Protein AF-A0A7V9ZHM8-F1 (afdb_monomer_lite)

Radius of gyration: 23.41 Å; chains: 1; bounding box: 61×58×71 Å

Secondary structure (DSSP, 8-state):
-HHHHHHHHHHHHHHHHHHHTTTHHHHHHHHHHHHHHH-HHHHHHHHHHHHHHHHHHHHHHHHHHHHTS-SSHHHHHHHHHHHHHHHHHHHHHHHTTTS-HHHHHHHHHHHHHHHHHHHHHHHHHHHHHTTSSS-TT-BS---TTTS-TTSHHHHHHHHHH---SS-BHHHHHHHHHHHHHHHHHHHS----------PPP-PPPP-

Foldseek 3Di:
DVLVVVLVVLLVVLVVCLVCLVCVVVVVVVCVVVVVVVDPVVVVVVVVVVCVVVVVVVVVVLVVVVVVDDDCVSVVVVVVVVVVVVVVVVVCVVCVVPDDSNVVSLVVSLLSLQLSLLSQLVVVLVCCVVVVDDFNPAWPDAPCVVQPCPDPVVVVCCVRRVDDRGGTPVSVCSSVVSSVVSVCVSPPDDPDPPPPPPDDDDDPDDD

Sequence (207 aa):
IMSILAVGLVTWMIFWMKRTARFMKKELEGKVASALTLGRTALIMIAFVSVAREGIETSLFVWSTTQATSGTRPFLGVTLGLACAVALGYLLFKSAVHINLAKFFKYTGIGLVVVAAGVLAYGFHDLQEAGWLPGLNNTVFDISAQIPLSSWYGTLLKGAFNFNPAPTLIELAAWAGYLVAVMTAFLWPSRSTPAQQTASPKEPVSV

pLDDT: mean 83.86, std 11.91, range [42.19, 96.56]

Structure (mmCIF, N/CA/C/O backbone):
data_AF-A0A7V9ZHM8-F1
#
_entry.id   AF-A0A7V9ZHM8-F1
#
loop_
_atom_site.group_PDB
_atom_site.id
_atom_site.type_symbol
_atom_site.label_atom_id
_atom_site.label_alt_id
_atom_site.label_comp_id
_atom_site.label_asym_id
_atom_site.label_entity_id
_atom_site.label_seq_id
_atom_site.pdbx_PDB_ins_code
_atom_site.Cartn_x
_atom_site.Cartn_y
_atom_site.Cartn_z
_atom_site.occupancy
_atom_site.B_iso_or_equiv
_atom_site.auth_seq_id
_atom_site.auth_comp_id
_atom_site.auth_asym_id
_atom_site.auth_atom_id
_atom_site.pdbx_PDB_model_num
ATOM 1 N N . ILE A 1 1 ? 14.727 -10.083 -2.821 1.00 75.56 1 ILE A N 1
ATOM 2 C CA . ILE A 1 1 ? 14.660 -10.808 -1.512 1.00 75.56 1 ILE A CA 1
ATOM 3 C C . ILE A 1 1 ? 13.782 -10.075 -0.493 1.00 75.56 1 ILE A C 1
ATOM 5 O O . ILE A 1 1 ? 12.819 -10.671 -0.025 1.00 75.56 1 ILE A O 1
ATOM 9 N N . MET A 1 2 ? 14.050 -8.798 -0.178 1.00 84.44 2 MET A N 1
ATOM 10 C CA . MET A 1 2 ? 13.228 -8.027 0.777 1.00 84.44 2 MET A CA 1
ATOM 11 C C . MET A 1 2 ? 11.748 -7.945 0.374 1.00 84.44 2 MET A C 1
ATOM 13 O O . MET A 1 2 ? 10.884 -8.147 1.220 1.00 84.44 2 MET A O 1
ATOM 17 N N . SER A 1 3 ? 11.448 -7.771 -0.917 1.00 81.25 3 SER A N 1
ATOM 18 C CA . SER A 1 3 ? 10.075 -7.753 -1.448 1.00 81.25 3 SER A CA 1
ATOM 19 C C . SER A 1 3 ? 9.313 -9.061 -1.173 1.00 81.25 3 SER A C 1
ATOM 21 O O . SER A 1 3 ? 8.132 -9.038 -0.846 1.00 81.25 3 SER A O 1
ATOM 23 N N . ILE A 1 4 ? 9.994 -10.213 -1.205 1.00 86.62 4 ILE A N 1
ATOM 24 C CA . ILE A 1 4 ? 9.385 -11.525 -0.922 1.00 86.62 4 ILE A CA 1
ATOM 25 C C . ILE A 1 4 ? 9.083 -11.670 0.575 1.00 86.62 4 ILE A C 1
ATOM 27 O O . ILE A 1 4 ? 7.996 -12.115 0.948 1.00 86.62 4 ILE A O 1
ATOM 31 N N . LEU A 1 5 ? 10.012 -11.247 1.440 1.00 89.31 5 LEU A N 1
ATOM 32 C CA . LEU A 1 5 ? 9.785 -11.215 2.889 1.00 89.31 5 LEU A CA 1
ATOM 33 C C . LEU A 1 5 ? 8.627 -10.275 3.251 1.00 89.31 5 LEU A C 1
ATOM 35 O O . LEU A 1 5 ? 7.768 -10.640 4.057 1.00 89.31 5 LEU A O 1
ATOM 39 N N . ALA A 1 6 ? 8.566 -9.103 2.611 1.00 88.38 6 ALA A N 1
ATOM 40 C CA . ALA A 1 6 ? 7.481 -8.145 2.782 1.00 88.38 6 ALA A CA 1
ATOM 41 C C . ALA A 1 6 ? 6.125 -8.764 2.416 1.00 88.38 6 ALA A C 1
ATOM 43 O O . ALA A 1 6 ? 5.177 -8.653 3.190 1.00 88.38 6 ALA A O 1
ATOM 44 N N . VAL A 1 7 ? 6.033 -9.492 1.298 1.00 90.00 7 VAL A N 1
ATOM 45 C CA . VAL A 1 7 ? 4.796 -10.193 0.913 1.00 90.00 7 VAL A CA 1
ATOM 46 C C . VAL A 1 7 ? 4.399 -11.230 1.956 1.00 90.00 7 VAL A C 1
ATOM 48 O O . VAL A 1 7 ? 3.224 -11.303 2.307 1.00 90.00 7 VAL A O 1
ATOM 51 N N . GLY A 1 8 ? 5.343 -12.000 2.503 1.00 90.62 8 GLY A N 1
ATOM 52 C CA . GLY A 1 8 ? 5.061 -12.952 3.582 1.00 90.62 8 GLY A CA 1
ATOM 53 C C . GLY A 1 8 ? 4.440 -12.277 4.812 1.00 90.62 8 GLY A C 1
ATOM 54 O O . GLY A 1 8 ? 3.385 -12.703 5.291 1.00 90.62 8 GLY A O 1
ATOM 55 N N . LEU A 1 9 ? 5.043 -11.174 5.268 1.00 91.19 9 LEU A N 1
ATOM 56 C CA . LEU A 1 9 ? 4.552 -10.370 6.391 1.00 91.19 9 LEU A CA 1
ATOM 57 C C . LEU A 1 9 ? 3.161 -9.774 6.108 1.00 91.19 9 LEU A C 1
ATOM 59 O O . LEU A 1 9 ? 2.256 -9.868 6.938 1.00 91.19 9 LEU A O 1
ATOM 63 N N . VAL A 1 10 ? 2.968 -9.190 4.924 1.00 90.25 10 VAL A N 1
ATOM 64 C CA . VAL A 1 10 ? 1.690 -8.590 4.514 1.00 90.25 10 VAL A CA 1
ATOM 65 C C . VAL A 1 10 ? 0.604 -9.660 4.422 1.00 90.25 10 VAL A C 1
ATOM 67 O O . VAL A 1 10 ? -0.493 -9.467 4.941 1.00 90.25 10 VAL A O 1
ATOM 70 N N . THR A 1 11 ? 0.915 -10.822 3.844 1.00 92.56 11 THR A N 1
ATOM 71 C CA . THR A 1 11 ? -0.012 -11.961 3.755 1.00 92.56 11 THR A CA 1
ATOM 72 C C . THR A 1 11 ? -0.444 -12.410 5.144 1.00 92.56 11 THR A C 1
ATOM 74 O O . THR A 1 11 ? -1.642 -12.546 5.399 1.00 92.56 11 THR A O 1
ATOM 77 N N . TRP A 1 12 ? 0.510 -12.579 6.068 1.00 92.31 12 TRP A N 1
ATOM 78 C CA . TRP A 1 12 ? 0.202 -12.872 7.467 1.00 92.31 12 TRP A CA 1
ATOM 79 C C . TRP A 1 12 ? -0.774 -11.837 8.018 1.00 92.31 12 TRP A C 1
ATOM 81 O O . TRP A 1 12 ? -1.815 -12.207 8.562 1.00 92.31 12 TRP A O 1
ATOM 91 N N . MET A 1 13 ? -0.459 -10.547 7.884 1.00 89.12 13 MET A N 1
ATOM 92 C CA . MET A 1 13 ? -1.271 -9.464 8.437 1.00 89.12 13 MET A CA 1
ATOM 93 C C . MET A 1 13 ? -2.696 -9.460 7.866 1.00 89.12 13 MET A C 1
ATOM 95 O O . MET A 1 13 ? -3.654 -9.273 8.616 1.00 89.12 13 MET A O 1
ATOM 99 N N . ILE A 1 14 ? -2.858 -9.761 6.574 1.00 88.44 14 ILE A N 1
ATOM 100 C CA . ILE A 1 14 ? -4.167 -9.907 5.923 1.00 88.44 14 ILE A CA 1
ATOM 101 C C . ILE A 1 14 ? -4.981 -11.033 6.581 1.00 88.44 14 ILE A C 1
ATOM 103 O O . ILE A 1 14 ? -6.141 -10.826 6.954 1.00 88.44 14 ILE A O 1
ATOM 107 N N . PHE A 1 15 ? -4.395 -12.220 6.774 1.00 88.00 15 PHE A N 1
ATOM 108 C CA . PHE A 1 15 ? -5.093 -13.344 7.414 1.00 88.00 15 PHE A CA 1
ATOM 109 C C . PHE A 1 15 ? -5.347 -13.116 8.907 1.00 88.00 15 PHE A C 1
ATOM 111 O O . PHE A 1 15 ? -6.404 -13.496 9.422 1.00 88.00 15 PHE A O 1
ATOM 118 N N . TRP A 1 16 ? -4.417 -12.458 9.598 1.00 84.31 16 TRP A N 1
ATOM 119 C CA . TRP A 1 16 ? -4.587 -12.053 10.988 1.00 84.31 16 TRP A CA 1
ATOM 120 C C . TRP A 1 16 ? -5.771 -11.088 11.130 1.00 84.31 16 TRP A C 1
ATOM 122 O O . TRP A 1 16 ? -6.674 -11.329 11.934 1.00 84.31 16 TRP A O 1
ATOM 132 N N . MET A 1 17 ? -5.852 -10.074 10.265 1.00 79.69 17 MET A N 1
ATOM 133 C CA . MET A 1 17 ? -6.958 -9.119 10.253 1.00 79.69 17 MET A CA 1
ATOM 134 C C . MET A 1 17 ? -8.287 -9.783 9.870 1.00 79.69 17 MET A C 1
ATOM 136 O O . MET A 1 17 ? -9.296 -9.516 10.519 1.00 79.69 17 MET A O 1
ATOM 140 N N . LYS A 1 18 ? -8.306 -10.726 8.912 1.00 80.56 18 LYS A N 1
ATOM 141 C CA . LYS A 1 18 ? -9.502 -11.541 8.595 1.00 80.56 18 LYS A CA 1
ATOM 142 C C . LYS A 1 18 ? -10.054 -12.247 9.838 1.00 80.56 18 LYS A C 1
ATOM 144 O O . LYS A 1 18 ? -11.271 -12.321 10.026 1.00 80.56 18 LYS A O 1
ATOM 149 N N . ARG A 1 19 ? -9.176 -12.785 10.691 1.00 75.69 19 ARG A N 1
ATOM 150 C CA . ARG A 1 19 ? -9.568 -13.481 11.925 1.00 75.69 19 ARG A CA 1
ATOM 151 C C . ARG A 1 19 ? -10.068 -12.506 12.993 1.00 75.69 19 ARG A C 1
ATOM 153 O O . ARG A 1 19 ? -11.110 -12.781 13.592 1.00 75.69 19 ARG A O 1
ATOM 160 N N . THR A 1 20 ? -9.359 -11.396 13.190 1.00 72.38 20 THR A N 1
ATOM 161 C CA . THR A 1 20 ? -9.636 -10.372 14.212 1.00 72.38 20 THR A CA 1
ATOM 162 C C . THR A 1 20 ? -10.877 -9.530 13.899 1.00 72.38 20 THR A C 1
ATOM 164 O O . THR A 1 20 ? -11.658 -9.239 14.804 1.00 72.38 20 THR A O 1
ATOM 167 N N . ALA A 1 21 ? -11.151 -9.219 12.627 1.00 67.88 21 ALA A N 1
ATOM 168 C CA . ALA A 1 21 ? -12.267 -8.365 12.196 1.00 67.88 21 ALA A CA 1
ATOM 169 C C . ALA A 1 21 ? -13.650 -8.825 12.704 1.00 67.88 21 ALA A C 1
ATOM 171 O O . ALA A 1 21 ? -14.545 -8.003 12.892 1.00 67.88 21 ALA A O 1
ATOM 172 N N . ARG A 1 22 ? -13.826 -10.127 12.979 1.00 66.88 22 ARG A N 1
ATOM 173 C CA . ARG A 1 22 ? -15.073 -10.696 13.529 1.00 66.88 22 ARG A CA 1
ATOM 174 C C . ARG A 1 22 ? -15.339 -10.305 14.986 1.00 66.88 22 ARG A C 1
ATOM 176 O O . ARG A 1 22 ? -16.490 -10.309 15.407 1.00 66.88 22 ARG A O 1
ATOM 183 N N . PHE A 1 23 ? -14.296 -9.964 15.740 1.00 66.94 23 PHE A N 1
ATOM 184 C CA . PHE A 1 23 ? -14.378 -9.605 17.159 1.00 66.94 23 PHE A CA 1
ATOM 185 C C . PHE A 1 23 ? -14.177 -8.107 17.405 1.00 66.94 23 PHE A C 1
ATOM 187 O O . PHE A 1 23 ? -14.532 -7.619 18.476 1.00 66.94 23 PHE A O 1
ATOM 194 N N . MET A 1 24 ? -13.700 -7.364 16.400 1.00 65.56 24 MET A N 1
ATOM 195 C CA . MET A 1 24 ? -13.335 -5.953 16.525 1.00 65.56 24 MET A CA 1
ATOM 196 C C . MET A 1 24 ? -14.437 -5.051 17.070 1.00 65.56 24 MET A C 1
ATOM 198 O O . MET A 1 24 ? -14.119 -4.167 17.849 1.00 65.56 24 MET A O 1
ATOM 202 N N . LYS A 1 25 ? -15.715 -5.253 16.713 1.00 64.69 25 LYS A N 1
ATOM 203 C CA . LYS A 1 25 ? -16.800 -4.411 17.253 1.00 64.69 25 LYS A CA 1
ATOM 204 C C . LYS A 1 25 ? -16.909 -4.554 18.778 1.00 64.69 25 LYS A C 1
ATOM 206 O O . LYS A 1 25 ? -16.870 -3.560 19.491 1.00 64.69 25 LYS A O 1
ATOM 211 N N . LYS A 1 26 ? -16.957 -5.798 19.266 1.00 67.25 26 LYS A N 1
ATOM 212 C CA . LYS A 1 26 ? -17.044 -6.116 20.700 1.00 67.25 26 LYS A CA 1
ATOM 213 C C . LYS A 1 26 ? -15.759 -5.737 21.445 1.00 67.25 26 LYS A C 1
ATOM 215 O O . LYS A 1 26 ? -15.812 -5.305 22.589 1.00 67.25 26 LYS A O 1
ATOM 220 N N . GLU A 1 27 ? -14.608 -5.887 20.793 1.00 71.06 27 GLU A N 1
ATOM 221 C CA . GLU A 1 27 ? -13.308 -5.526 21.356 1.00 71.06 27 GLU A CA 1
ATOM 222 C C . GLU A 1 27 ? -13.115 -4.006 21.437 1.00 71.06 27 GLU A C 1
ATOM 224 O O . GLU A 1 27 ? -12.609 -3.531 22.445 1.00 71.06 27 GLU A O 1
ATOM 229 N N . LEU A 1 28 ? -13.553 -3.228 20.438 1.00 67.81 28 LEU A N 1
ATOM 230 C CA . LEU A 1 28 ? -13.541 -1.762 20.504 1.00 67.81 28 LEU A CA 1
ATOM 231 C C . LEU A 1 28 ? -14.482 -1.257 21.596 1.00 67.81 28 LEU A C 1
ATOM 233 O O . LEU A 1 28 ? -14.060 -0.452 22.418 1.00 67.81 28 LEU A O 1
ATOM 237 N N . GLU A 1 29 ? -15.725 -1.746 21.634 1.00 69.69 29 GLU A N 1
ATOM 238 C CA . GLU A 1 29 ? -16.696 -1.381 22.675 1.00 69.69 29 GLU A CA 1
ATOM 239 C C . GLU A 1 29 ? -16.151 -1.718 24.074 1.00 69.69 29 GLU A C 1
ATOM 241 O O . GLU A 1 29 ? -16.184 -0.879 24.974 1.00 69.69 29 GLU A O 1
ATOM 246 N N . GLY A 1 30 ? -15.547 -2.902 24.238 1.00 72.12 30 GLY A N 1
ATOM 247 C CA . GLY A 1 30 ? -14.911 -3.326 25.486 1.00 72.12 30 GLY A CA 1
ATOM 248 C C . GLY A 1 30 ? -13.653 -2.529 25.850 1.00 72.12 30 GLY A C 1
ATOM 249 O O . GLY A 1 30 ? -13.473 -2.180 27.014 1.00 72.12 30 GLY A O 1
ATOM 250 N N . LYS A 1 31 ? -12.795 -2.193 24.879 1.00 68.62 31 LYS A N 1
ATOM 251 C CA . LYS A 1 31 ? -11.592 -1.371 25.097 1.00 68.62 31 LYS A CA 1
ATOM 252 C C . LYS A 1 31 ? -11.944 0.070 25.428 1.00 68.62 31 LYS A C 1
ATOM 254 O O . LYS A 1 31 ? -11.287 0.645 26.282 1.00 68.62 31 LYS A O 1
ATOM 259 N N . VAL A 1 32 ? -12.978 0.640 24.814 1.00 66.00 32 VAL A N 1
ATOM 260 C CA . VAL A 1 32 ? -13.484 1.970 25.178 1.00 66.00 32 VAL A CA 1
ATOM 261 C C . VAL A 1 32 ? -14.065 1.931 26.591 1.00 66.00 32 VAL A C 1
ATOM 263 O O . VAL A 1 32 ? -13.686 2.759 27.412 1.00 66.00 32 VAL A O 1
ATOM 266 N N . ALA A 1 33 ? -14.887 0.931 26.920 1.00 69.25 33 ALA A N 1
ATOM 267 C CA . ALA A 1 33 ? -15.430 0.764 28.269 1.00 69.25 33 ALA A CA 1
ATOM 268 C C . ALA A 1 33 ? -14.330 0.570 29.331 1.00 69.25 33 ALA A C 1
ATOM 270 O O . ALA A 1 33 ? -14.373 1.192 30.387 1.00 69.25 33 ALA A O 1
ATOM 271 N N . SER A 1 34 ? -13.305 -0.234 29.041 1.00 67.12 34 SER A N 1
ATOM 272 C CA . SER A 1 34 ? -12.166 -0.455 29.938 1.00 67.12 34 SER A CA 1
ATOM 273 C C . SER A 1 34 ? -11.243 0.764 30.021 1.00 67.12 34 SER A C 1
ATOM 275 O O . SER A 1 34 ? -10.781 1.123 31.100 1.00 67.12 34 SER A O 1
ATOM 277 N N . ALA A 1 35 ? -11.009 1.481 28.929 1.00 64.12 35 ALA A N 1
ATOM 278 C CA . ALA A 1 35 ? -10.176 2.676 28.954 1.00 64.12 35 ALA A CA 1
ATOM 279 C C . ALA A 1 35 ? -10.858 3.856 29.670 1.00 64.12 35 ALA A C 1
ATOM 281 O O . ALA A 1 35 ? -10.173 4.679 30.275 1.00 64.12 35 ALA A O 1
ATOM 282 N N . LEU A 1 36 ? -12.196 3.893 29.699 1.00 63.66 36 LEU A N 1
ATOM 283 C CA . LEU A 1 36 ? -12.942 4.778 30.598 1.00 63.66 36 LEU A CA 1
ATOM 284 C C . LEU A 1 36 ? -12.652 4.470 32.080 1.00 63.66 36 LEU A C 1
ATOM 286 O O . LEU A 1 36 ? -12.641 5.397 32.885 1.00 63.66 36 LEU A O 1
ATOM 290 N N . THR A 1 37 ? -12.338 3.215 32.434 1.00 70.94 37 THR A N 1
ATOM 291 C CA . THR A 1 37 ? -11.915 2.837 33.801 1.00 70.94 37 THR A CA 1
ATOM 292 C C . THR A 1 37 ? -10.441 3.142 34.098 1.00 70.94 37 THR A C 1
ATOM 294 O O . THR A 1 37 ? -10.104 3.429 35.241 1.00 70.94 37 THR A O 1
ATOM 297 N N . LEU A 1 38 ? -9.569 3.136 33.080 1.00 66.94 38 LEU A N 1
ATOM 298 C CA . LEU A 1 38 ? -8.131 3.431 33.201 1.00 66.94 38 LEU A CA 1
ATOM 299 C C . LEU A 1 38 ? -7.813 4.941 33.246 1.00 66.94 38 LEU A C 1
ATOM 301 O O . LEU A 1 38 ? -6.706 5.332 33.613 1.00 66.94 38 LEU A O 1
ATOM 305 N N . GLY A 1 39 ? -8.779 5.789 32.880 1.00 76.94 39 GLY A N 1
ATOM 306 C CA . GLY A 1 39 ? -8.679 7.246 32.920 1.00 76.94 39 GLY A CA 1
ATOM 307 C C . GLY A 1 39 ? -8.365 7.894 31.564 1.00 76.94 39 GLY A C 1
ATOM 308 O O . GLY A 1 39 ? -7.711 7.327 30.688 1.00 76.94 39 GLY A O 1
ATOM 309 N N . ARG A 1 40 ? -8.824 9.143 31.396 1.00 81.44 40 ARG A N 1
ATOM 310 C CA . ARG A 1 40 ? -8.728 9.941 30.152 1.00 81.44 40 ARG A CA 1
ATOM 311 C C . ARG A 1 40 ? -7.303 10.047 29.588 1.00 81.44 40 ARG A C 1
ATOM 313 O O . ARG A 1 40 ? -7.129 10.156 28.378 1.00 81.44 40 ARG A O 1
ATOM 320 N N . THR A 1 41 ? -6.287 10.013 30.445 1.00 85.56 41 THR A N 1
ATOM 321 C CA . THR A 1 41 ? -4.871 10.126 30.069 1.00 85.56 41 THR A CA 1
ATOM 322 C C . THR A 1 41 ? -4.367 8.914 29.286 1.00 85.56 41 THR A C 1
ATOM 324 O O . THR A 1 41 ? -3.635 9.096 28.317 1.00 85.56 41 THR A O 1
ATOM 327 N N . ALA A 1 42 ? -4.801 7.696 29.628 1.00 84.06 42 ALA A N 1
ATOM 328 C CA . ALA A 1 42 ? -4.412 6.481 28.910 1.00 84.06 42 ALA A CA 1
ATOM 329 C C . ALA A 1 42 ? -4.918 6.496 27.457 1.00 84.06 42 ALA A C 1
ATOM 331 O O . ALA A 1 42 ? -4.173 6.173 26.533 1.00 84.06 42 ALA A O 1
ATOM 332 N N . LEU A 1 43 ? -6.159 6.953 27.246 1.00 83.06 43 LEU A N 1
ATOM 333 C CA . LEU A 1 43 ? -6.742 7.124 25.911 1.00 83.06 43 LEU A CA 1
ATOM 334 C C . LEU A 1 43 ? -5.979 8.152 25.072 1.00 83.06 43 LEU A C 1
ATOM 336 O O . LEU A 1 43 ? -5.667 7.880 23.913 1.00 83.06 43 LEU A O 1
ATOM 340 N N . ILE A 1 44 ? -5.650 9.307 25.660 1.00 88.94 44 ILE A N 1
ATOM 341 C CA . ILE A 1 44 ? -4.882 10.359 24.979 1.00 88.94 44 ILE A CA 1
ATOM 342 C C . ILE A 1 44 ? -3.501 9.835 24.577 1.00 88.94 44 ILE A C 1
ATOM 344 O O . ILE A 1 44 ? -3.094 10.022 23.434 1.00 88.94 44 ILE A O 1
ATOM 348 N N . MET A 1 45 ? -2.802 9.142 25.479 1.00 90.62 45 MET A N 1
ATOM 349 C CA . MET A 1 45 ? -1.464 8.611 25.205 1.00 90.62 45 MET A CA 1
ATOM 350 C C . MET A 1 45 ? -1.475 7.544 24.110 1.00 90.62 45 MET A C 1
ATOM 352 O O . MET A 1 45 ? -0.649 7.602 23.202 1.00 90.62 45 MET A O 1
ATOM 356 N N . ILE A 1 46 ? -2.420 6.598 24.145 1.00 89.62 46 ILE A N 1
ATOM 357 C CA . ILE A 1 46 ? -2.530 5.555 23.112 1.00 89.62 46 ILE A CA 1
ATOM 358 C C . ILE A 1 46 ? -2.835 6.179 21.749 1.00 89.62 46 ILE A C 1
ATOM 360 O O . ILE A 1 46 ? -2.209 5.806 20.756 1.00 89.62 46 ILE A O 1
ATOM 364 N N . ALA A 1 47 ? -3.758 7.141 21.693 1.00 90.06 47 ALA A N 1
ATOM 365 C CA . ALA A 1 47 ? -4.067 7.852 20.459 1.00 90.06 47 ALA A CA 1
ATOM 366 C C . ALA A 1 47 ? -2.848 8.632 19.942 1.00 90.06 47 ALA A C 1
ATOM 368 O O . ALA A 1 47 ? -2.494 8.499 18.773 1.00 90.06 47 ALA A O 1
ATOM 369 N N . PHE A 1 48 ? -2.167 9.383 20.814 1.00 94.31 48 PHE A N 1
ATOM 370 C CA . PHE A 1 48 ? -0.979 10.159 20.461 1.00 94.31 48 PHE A CA 1
ATOM 371 C C . PHE A 1 48 ? 0.150 9.274 19.922 1.00 94.31 48 PHE A C 1
ATOM 373 O O . PHE A 1 48 ? 0.659 9.546 18.841 1.00 94.31 48 PHE A O 1
ATOM 380 N N . VAL A 1 49 ? 0.505 8.189 20.621 1.00 94.81 49 VAL A N 1
ATOM 381 C CA . VAL A 1 49 ? 1.574 7.268 20.194 1.00 94.81 49 VAL A CA 1
ATOM 382 C C . VAL A 1 49 ? 1.220 6.576 18.878 1.00 94.81 49 VAL A C 1
ATOM 384 O O . VAL A 1 49 ? 2.077 6.454 18.004 1.00 94.81 49 VAL A O 1
ATOM 387 N N . SER A 1 50 ? -0.039 6.161 18.712 1.00 92.00 50 SER A N 1
ATOM 388 C CA . SER A 1 50 ? -0.497 5.527 17.471 1.00 92.00 50 SER A CA 1
ATOM 389 C C . SER A 1 50 ? -0.378 6.484 16.284 1.00 92.00 50 SER A C 1
ATOM 391 O O . SER A 1 50 ? 0.175 6.114 15.255 1.00 92.00 50 SER A O 1
ATOM 393 N N . VAL A 1 51 ? -0.828 7.735 16.436 1.00 93.94 51 VAL A N 1
ATOM 394 C CA . VAL A 1 51 ? -0.730 8.753 15.377 1.00 93.94 51 VAL A CA 1
ATOM 395 C C . VAL A 1 51 ? 0.723 9.149 15.115 1.00 93.94 51 VAL A C 1
ATOM 397 O O . VAL A 1 51 ? 1.115 9.283 13.960 1.00 93.94 51 VAL A O 1
ATOM 400 N N . ALA A 1 52 ? 1.535 9.312 16.162 1.00 94.56 52 ALA A N 1
ATOM 401 C CA . ALA A 1 52 ? 2.939 9.686 16.030 1.00 94.56 52 ALA A CA 1
ATOM 402 C C . ALA A 1 52 ? 3.729 8.645 15.227 1.00 94.56 52 ALA A C 1
ATOM 404 O O . ALA A 1 52 ? 4.484 9.022 14.336 1.00 94.56 52 ALA A O 1
ATOM 405 N N . ARG A 1 53 ? 3.523 7.346 15.487 1.00 94.75 53 ARG A N 1
ATOM 406 C CA . ARG A 1 53 ? 4.189 6.267 14.743 1.00 94.75 53 ARG A CA 1
ATOM 407 C C . ARG A 1 53 ? 3.868 6.327 13.249 1.00 94.75 53 ARG A C 1
ATOM 409 O O . ARG A 1 53 ? 4.779 6.417 12.431 1.00 94.75 53 ARG A O 1
ATOM 416 N N . GLU A 1 54 ? 2.582 6.308 12.908 1.00 93.25 54 GLU A N 1
ATOM 417 C CA . GLU A 1 54 ? 2.125 6.310 11.511 1.00 93.25 54 GLU A CA 1
ATOM 418 C C . GLU A 1 54 ? 2.517 7.617 10.794 1.00 93.25 54 GLU A C 1
ATOM 420 O O . GLU A 1 54 ? 2.876 7.624 9.613 1.00 93.25 54 GLU A O 1
ATOM 425 N N . GLY A 1 55 ? 2.512 8.737 11.526 1.00 92.25 55 GLY A N 1
ATOM 426 C CA . GLY A 1 55 ? 2.963 10.038 11.040 1.00 92.25 55 GLY A CA 1
ATOM 427 C C . GLY A 1 55 ? 4.457 10.069 10.719 1.00 92.25 55 GLY A C 1
ATOM 428 O O . GLY A 1 55 ? 4.837 10.583 9.667 1.00 92.25 55 GLY A O 1
ATOM 429 N N . ILE A 1 56 ? 5.303 9.486 11.578 1.00 96.56 56 ILE A N 1
ATOM 430 C CA . ILE A 1 56 ? 6.750 9.385 11.341 1.00 96.56 56 ILE A CA 1
ATOM 431 C C . ILE A 1 56 ? 7.019 8.550 10.086 1.00 96.56 56 ILE A C 1
ATOM 433 O O . ILE A 1 56 ? 7.724 9.027 9.198 1.00 96.56 56 ILE A O 1
ATOM 437 N N . GLU A 1 57 ? 6.418 7.362 9.965 1.00 93.06 57 GLU A N 1
ATOM 438 C CA . GLU A 1 57 ? 6.573 6.493 8.787 1.00 93.06 57 GLU A CA 1
ATOM 439 C C . GLU A 1 57 ? 6.158 7.228 7.497 1.00 93.06 57 GLU A C 1
ATOM 441 O O . GLU A 1 57 ? 6.931 7.303 6.540 1.00 93.06 57 GLU A O 1
ATOM 446 N N . THR A 1 58 ? 4.991 7.885 7.506 1.00 92.38 58 THR A N 1
ATOM 447 C CA . THR A 1 58 ? 4.500 8.669 6.358 1.00 92.38 58 THR A CA 1
ATOM 448 C C . THR A 1 58 ? 5.443 9.823 6.007 1.00 92.38 58 THR A C 1
ATOM 450 O O . THR A 1 58 ? 5.740 10.047 4.833 1.00 92.38 58 THR A O 1
ATOM 453 N N . SER A 1 59 ? 5.950 10.548 7.009 1.00 92.06 59 SER A N 1
ATOM 454 C CA . SER A 1 59 ? 6.864 11.676 6.795 1.00 92.06 59 SER A CA 1
ATOM 455 C C . SER A 1 59 ? 8.193 11.242 6.176 1.00 92.06 59 SER A C 1
ATOM 457 O O . SER A 1 59 ? 8.700 11.924 5.285 1.00 92.06 59 SER A O 1
ATOM 459 N N . LEU A 1 60 ? 8.719 10.078 6.576 1.00 92.69 60 LEU A N 1
ATOM 460 C CA . LEU A 1 60 ? 9.948 9.513 6.023 1.00 92.69 60 LEU A CA 1
ATOM 461 C C . LEU A 1 60 ? 9.756 9.092 4.561 1.00 92.69 60 LEU A C 1
ATOM 463 O O . LEU A 1 60 ? 10.617 9.374 3.724 1.00 92.69 60 LEU A O 1
ATOM 467 N N . PHE A 1 61 ? 8.608 8.499 4.217 1.00 89.25 61 PHE A N 1
ATOM 468 C CA . PHE A 1 61 ? 8.284 8.183 2.824 1.00 89.25 61 PHE A CA 1
ATOM 469 C C . PHE A 1 61 ? 8.135 9.444 1.965 1.00 89.25 61 PHE A C 1
ATOM 471 O O . PHE A 1 61 ? 8.723 9.523 0.886 1.00 89.25 61 PHE A O 1
ATOM 478 N N . VAL A 1 62 ? 7.430 10.470 2.450 1.00 90.12 62 VAL A N 1
ATOM 479 C CA . VAL A 1 62 ? 7.304 11.759 1.747 1.00 90.12 62 VAL A CA 1
ATOM 480 C C . VAL A 1 62 ? 8.671 12.418 1.554 1.00 90.12 62 VAL A C 1
ATOM 482 O O . VAL A 1 62 ? 9.010 12.848 0.453 1.00 90.12 62 VAL A O 1
ATOM 485 N N . TRP A 1 63 ? 9.497 12.463 2.597 1.00 89.19 63 TRP A N 1
ATOM 486 C CA . TRP A 1 63 ? 10.834 13.040 2.507 1.00 89.19 63 TRP A CA 1
ATOM 487 C C . TRP A 1 63 ? 11.710 12.298 1.487 1.00 89.19 63 TRP A C 1
ATOM 489 O O . TRP A 1 63 ? 12.272 12.923 0.589 1.00 89.19 63 TRP A O 1
ATOM 499 N N . SER A 1 64 ? 11.758 10.964 1.555 1.00 87.75 64 SER A N 1
ATOM 500 C CA . SER A 1 64 ? 12.556 10.156 0.620 1.00 87.75 64 SER A CA 1
ATOM 501 C C . SER A 1 64 ? 12.109 10.309 -0.841 1.00 87.75 64 SER A C 1
ATOM 503 O O . SER A 1 64 ? 12.944 10.414 -1.737 1.00 87.75 64 SER A O 1
ATOM 505 N N . THR A 1 65 ? 10.799 10.394 -1.090 1.00 83.62 65 THR A N 1
ATOM 506 C CA . THR A 1 65 ? 10.244 10.535 -2.446 1.00 83.62 65 THR A CA 1
ATOM 507 C C . THR A 1 65 ? 10.422 11.942 -3.011 1.00 83.62 65 THR A C 1
ATOM 509 O O . THR A 1 65 ? 10.727 12.088 -4.192 1.00 83.62 65 THR A O 1
ATOM 512 N N . THR A 1 66 ? 10.296 12.985 -2.185 1.00 85.69 66 THR A N 1
ATOM 513 C CA . THR A 1 66 ? 10.535 14.375 -2.616 1.00 85.69 66 THR A CA 1
ATOM 514 C C . THR A 1 66 ? 12.007 14.656 -2.915 1.00 85.69 66 THR A C 1
ATOM 516 O O . THR A 1 66 ? 12.295 15.372 -3.867 1.00 85.69 66 THR A O 1
ATOM 519 N N . GLN A 1 67 ? 12.940 14.043 -2.179 1.00 85.62 67 GLN A N 1
ATOM 520 C CA . GLN A 1 67 ? 14.379 14.155 -2.453 1.00 85.62 67 GLN A CA 1
ATOM 521 C C . GLN A 1 67 ? 14.807 13.443 -3.744 1.00 85.62 67 GLN A C 1
ATOM 523 O O . GLN A 1 67 ? 15.795 13.833 -4.363 1.00 85.62 67 GLN A O 1
ATOM 528 N N . ALA A 1 68 ? 14.070 12.415 -4.172 1.00 80.38 68 ALA A N 1
ATOM 529 C CA . ALA A 1 68 ? 14.386 11.647 -5.374 1.00 80.38 68 ALA A CA 1
ATOM 530 C C . ALA A 1 68 ? 14.048 12.379 -6.689 1.00 80.38 68 ALA A C 1
ATOM 532 O O . ALA A 1 68 ? 14.346 11.869 -7.766 1.00 80.38 68 ALA A O 1
ATOM 533 N N . THR A 1 69 ? 13.392 13.544 -6.649 1.00 77.94 69 THR A N 1
ATOM 534 C CA . THR A 1 69 ? 12.951 14.269 -7.852 1.00 77.94 69 THR A CA 1
ATOM 535 C C . THR A 1 69 ? 13.137 15.775 -7.693 1.00 77.94 69 THR A C 1
ATOM 537 O O . THR A 1 69 ? 12.653 16.376 -6.741 1.00 77.94 69 THR A O 1
ATOM 540 N N . SER A 1 70 ? 13.788 16.418 -8.664 1.00 75.38 70 SER A N 1
ATOM 541 C CA . SER A 1 70 ? 13.963 17.872 -8.685 1.00 75.38 70 SER A CA 1
ATOM 542 C C . SER A 1 70 ? 12.705 18.608 -9.181 1.00 75.38 70 SER A C 1
ATOM 544 O O . SER A 1 70 ? 12.006 18.161 -10.092 1.00 75.38 70 SER A O 1
ATOM 546 N N . GLY A 1 71 ? 12.416 19.772 -8.589 1.00 80.25 71 GLY A N 1
ATOM 547 C CA . GLY A 1 71 ? 11.316 20.664 -8.986 1.00 80.25 71 GLY A CA 1
ATOM 548 C C . GLY A 1 71 ? 10.123 20.695 -8.019 1.00 80.25 71 GLY A C 1
ATOM 549 O O . GLY A 1 71 ? 10.144 20.113 -6.941 1.00 80.25 71 GLY A O 1
ATOM 550 N N . THR A 1 72 ? 9.059 21.408 -8.399 1.00 80.38 72 THR A N 1
ATOM 551 C CA . THR A 1 72 ? 7.871 21.663 -7.550 1.00 80.38 72 THR A CA 1
ATOM 552 C C . THR A 1 72 ? 6.769 20.605 -7.667 1.00 80.38 72 THR A C 1
ATOM 554 O O . THR A 1 72 ? 5.845 20.571 -6.855 1.00 80.38 72 THR A O 1
ATOM 557 N N . ARG A 1 73 ? 6.854 19.716 -8.664 1.00 81.69 73 ARG A N 1
ATOM 558 C CA . ARG A 1 73 ? 5.843 18.679 -8.936 1.00 81.69 73 ARG A CA 1
ATOM 559 C C . ARG A 1 73 ? 5.667 17.663 -7.789 1.00 81.69 73 ARG A C 1
ATOM 561 O O . ARG A 1 73 ? 4.513 17.346 -7.500 1.00 81.69 73 ARG A O 1
ATOM 568 N N . PRO A 1 74 ? 6.728 17.193 -7.097 1.00 84.56 74 PRO A N 1
ATOM 569 C CA . PRO A 1 74 ? 6.577 16.282 -5.959 1.00 84.56 74 PRO A CA 1
ATOM 570 C C . PRO A 1 74 ? 5.766 16.894 -4.813 1.00 84.56 74 PRO A C 1
ATOM 572 O O . PRO A 1 74 ? 4.888 16.234 -4.265 1.00 84.56 74 PRO A O 1
ATOM 575 N N . PHE A 1 75 ? 5.989 18.177 -4.505 1.00 85.50 75 PHE A N 1
ATOM 576 C CA . PHE A 1 75 ? 5.240 18.888 -3.465 1.00 85.50 75 PHE A CA 1
ATOM 577 C C . PHE A 1 75 ? 3.745 18.945 -3.777 1.00 85.50 75 PHE A C 1
ATOM 579 O O . PHE A 1 75 ? 2.932 18.618 -2.919 1.00 85.50 75 PHE A O 1
ATOM 586 N N . LEU A 1 76 ? 3.379 19.279 -5.020 1.00 88.75 76 LEU A N 1
ATOM 587 C CA . LEU A 1 76 ? 1.979 19.273 -5.451 1.00 88.75 76 LEU A CA 1
ATOM 588 C C . LEU A 1 76 ? 1.344 17.883 -5.314 1.00 88.75 76 LEU A C 1
ATOM 590 O O . LEU A 1 76 ? 0.224 17.773 -4.817 1.00 88.75 76 LEU A O 1
ATOM 594 N N . GLY A 1 77 ? 2.060 16.825 -5.712 1.00 88.50 77 GLY A N 1
ATOM 595 C CA . GLY A 1 77 ? 1.591 15.444 -5.574 1.00 88.50 77 GLY A CA 1
ATOM 596 C C . GLY A 1 77 ? 1.351 15.045 -4.117 1.00 88.50 77 GLY A C 1
ATOM 597 O O . GLY A 1 77 ? 0.291 14.510 -3.794 1.00 88.50 77 GLY A O 1
ATOM 598 N N . VAL A 1 78 ? 2.290 15.371 -3.224 1.00 89.38 78 VAL A N 1
ATOM 599 C CA . VAL A 1 78 ? 2.174 15.115 -1.780 1.00 89.38 78 VAL A CA 1
ATOM 600 C C . VAL A 1 78 ? 1.001 15.886 -1.177 1.00 89.38 78 VAL A C 1
ATOM 602 O O . VAL A 1 78 ? 0.198 15.300 -0.455 1.00 89.38 78 VAL A O 1
ATOM 605 N N . THR A 1 79 ? 0.855 17.178 -1.485 1.00 91.81 79 THR A N 1
ATOM 606 C CA . THR A 1 79 ? -0.246 17.995 -0.956 1.00 91.81 79 THR A CA 1
ATOM 607 C C . THR A 1 79 ? -1.605 17.487 -1.434 1.00 91.81 79 THR A C 1
ATOM 609 O O . THR A 1 79 ? -2.524 17.366 -0.624 1.00 91.81 79 THR A O 1
ATOM 612 N N . LEU A 1 80 ? -1.742 17.136 -2.717 1.00 92.94 80 LEU A N 1
ATOM 613 C CA . LEU A 1 80 ? -2.979 16.561 -3.255 1.00 92.94 80 LEU A CA 1
ATOM 614 C C . LEU A 1 80 ? -3.283 15.184 -2.654 1.00 92.94 80 LEU A C 1
ATOM 616 O O . LEU A 1 80 ? -4.427 14.920 -2.283 1.00 92.94 80 LEU A O 1
ATOM 620 N N . GLY A 1 81 ? -2.270 14.326 -2.512 1.00 91.62 81 GLY A N 1
ATOM 621 C CA . GLY A 1 81 ? -2.406 13.018 -1.873 1.00 91.62 81 GLY A CA 1
ATOM 622 C C . GLY A 1 81 ? -2.850 13.134 -0.414 1.00 91.62 81 GLY A C 1
ATOM 623 O O . GLY A 1 81 ? -3.787 12.453 -0.001 1.00 91.62 81 GLY A O 1
ATOM 624 N N . LEU A 1 82 ? -2.251 14.056 0.345 1.00 93.12 82 LEU A N 1
ATOM 625 C CA . LEU A 1 82 ? -2.621 14.320 1.734 1.00 93.12 82 LEU A CA 1
ATOM 626 C C . LEU A 1 82 ? -4.040 14.893 1.845 1.00 93.12 82 LEU A C 1
ATOM 628 O O . LEU A 1 82 ? -4.819 14.433 2.677 1.00 93.12 82 LEU A O 1
ATOM 632 N N . ALA A 1 83 ? -4.412 15.842 0.982 1.00 95.94 83 ALA A N 1
ATOM 633 C CA . ALA A 1 83 ? -5.772 16.378 0.936 1.00 95.94 83 ALA A CA 1
ATOM 634 C C . ALA A 1 83 ? -6.805 15.279 0.628 1.00 95.94 83 ALA A C 1
ATOM 636 O O . ALA A 1 83 ? -7.849 15.205 1.279 1.00 95.94 83 ALA A O 1
ATOM 637 N N 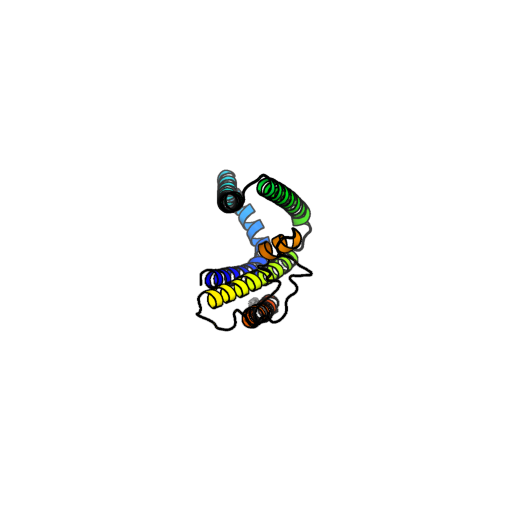. CYS A 1 84 ? -6.492 14.379 -0.310 1.00 95.25 84 CYS A N 1
ATOM 638 C CA . CYS A 1 84 ? -7.322 13.217 -0.620 1.00 95.25 84 CYS A CA 1
ATOM 639 C C . CYS A 1 84 ? -7.435 12.263 0.580 1.00 95.25 84 CYS A C 1
ATOM 641 O O . CYS A 1 84 ? -8.541 11.847 0.927 1.00 95.25 84 CYS A O 1
ATOM 643 N N . ALA A 1 85 ? -6.326 11.971 1.266 1.00 93.06 85 ALA A N 1
ATOM 644 C CA . ALA A 1 85 ? -6.316 11.127 2.459 1.00 93.06 85 ALA A CA 1
ATOM 645 C C . ALA A 1 85 ? -7.166 11.717 3.597 1.00 93.06 85 ALA A C 1
ATOM 647 O O . ALA A 1 85 ? -7.945 10.991 4.214 1.00 93.06 85 ALA A O 1
ATOM 648 N N . VAL A 1 86 ? -7.088 13.033 3.836 1.00 94.75 86 VAL A N 1
ATOM 649 C CA . VAL A 1 86 ? -7.930 13.734 4.822 1.00 94.75 86 VAL A CA 1
ATOM 650 C C . VAL A 1 86 ? -9.409 13.646 4.438 1.00 94.75 86 VAL A C 1
ATOM 652 O O . VAL A 1 86 ? -10.241 13.323 5.286 1.00 94.75 86 VAL A O 1
ATOM 655 N N . ALA A 1 87 ? -9.747 13.871 3.165 1.00 95.75 87 ALA A N 1
ATOM 656 C CA . ALA A 1 87 ? -11.122 13.769 2.680 1.00 95.75 87 ALA A CA 1
ATOM 657 C C . ALA A 1 87 ? -11.684 12.343 2.829 1.00 95.75 87 ALA A C 1
ATOM 659 O O . ALA A 1 87 ? -12.786 12.164 3.350 1.00 95.75 87 ALA A O 1
ATOM 660 N N . LEU A 1 88 ? -10.916 11.321 2.435 1.00 91.69 88 LEU A N 1
ATOM 661 C CA . LEU A 1 88 ? -11.289 9.914 2.603 1.00 91.69 88 LEU A CA 1
ATOM 662 C C . LEU A 1 88 ? -11.416 9.539 4.083 1.00 91.69 88 LEU A C 1
ATOM 664 O O . LEU A 1 88 ? -12.392 8.897 4.463 1.00 91.69 88 LEU A O 1
ATOM 668 N N . GLY A 1 89 ? -10.483 9.980 4.929 1.00 90.81 89 GLY A N 1
ATOM 669 C CA . GLY A 1 89 ? -10.529 9.766 6.375 1.00 90.81 89 GLY A CA 1
ATOM 670 C C . GLY A 1 89 ? -11.777 10.377 7.011 1.00 90.81 89 GLY A C 1
ATOM 671 O O . GLY A 1 89 ? -12.466 9.713 7.784 1.00 90.81 89 GLY A O 1
ATOM 672 N N . TYR A 1 90 ? -12.134 11.603 6.623 1.00 92.00 90 TYR A N 1
ATOM 673 C CA . TYR A 1 90 ? -13.363 12.260 7.069 1.00 92.00 90 TYR A CA 1
ATOM 674 C C . TYR A 1 90 ? -14.625 11.514 6.607 1.00 92.00 90 TYR A C 1
ATOM 676 O O . TYR A 1 90 ? -15.538 11.279 7.404 1.00 92.00 90 TYR A O 1
ATOM 684 N N . LEU A 1 91 ? -14.677 11.088 5.339 1.00 89.62 91 LEU A N 1
ATOM 685 C CA . LEU A 1 91 ? -15.796 10.305 4.802 1.00 89.62 91 LEU A CA 1
ATOM 686 C C . LEU A 1 91 ? -15.943 8.954 5.511 1.00 89.62 91 LEU A C 1
ATOM 688 O O . LEU A 1 91 ? -17.066 8.544 5.819 1.00 89.62 91 LEU A O 1
ATOM 692 N N . LEU A 1 92 ? -14.827 8.284 5.809 1.00 86.50 92 LEU A N 1
ATOM 693 C CA . LEU A 1 92 ? -14.813 7.048 6.586 1.00 86.50 92 LEU A CA 1
ATOM 694 C C . LEU A 1 92 ? -15.292 7.287 8.015 1.00 86.50 92 LEU A C 1
ATOM 696 O O . LEU A 1 92 ? -16.144 6.537 8.477 1.00 86.50 92 LEU A O 1
ATOM 700 N N . PHE A 1 93 ? -14.829 8.344 8.688 1.00 85.38 93 PHE A N 1
ATOM 701 C CA . PHE A 1 93 ? -15.283 8.697 10.036 1.00 85.38 93 PHE A CA 1
ATOM 702 C C . PHE A 1 93 ? -16.797 8.933 10.079 1.00 85.38 93 PHE A C 1
ATOM 704 O O . PHE A 1 93 ? -17.496 8.351 10.908 1.00 85.38 93 PHE A O 1
ATOM 711 N N . LYS A 1 94 ? -17.328 9.707 9.124 1.00 85.56 94 LYS A N 1
ATOM 712 C CA . LYS A 1 94 ? -18.770 9.959 9.000 1.00 85.56 94 LYS A CA 1
ATOM 713 C C . LYS A 1 94 ? -19.566 8.677 8.720 1.00 85.56 94 LYS A C 1
ATOM 715 O O . LYS A 1 94 ? -20.684 8.518 9.208 1.00 85.56 94 LYS A O 1
ATOM 720 N N . SER A 1 95 ? -18.998 7.755 7.943 1.00 80.50 95 SER A N 1
ATOM 721 C CA . SER A 1 95 ? -19.680 6.530 7.506 1.00 80.50 95 SER A CA 1
ATOM 722 C C . SER A 1 95 ? -19.477 5.339 8.452 1.00 80.50 95 SER A C 1
ATOM 724 O O . SER A 1 95 ? -20.225 4.366 8.367 1.00 80.50 95 SER A O 1
ATOM 726 N N . ALA A 1 96 ? -18.521 5.403 9.383 1.00 73.56 96 ALA A N 1
ATOM 727 C CA . ALA A 1 96 ? -18.136 4.292 10.256 1.00 73.56 96 ALA A CA 1
ATOM 728 C C . ALA A 1 96 ? -19.293 3.758 11.117 1.00 73.56 96 ALA A C 1
ATOM 730 O O . ALA A 1 96 ? -19.351 2.562 11.388 1.00 73.56 96 ALA A O 1
ATOM 731 N N . VAL A 1 97 ? -20.245 4.617 11.494 1.00 67.06 97 VAL A N 1
ATOM 732 C CA . VAL A 1 97 ? -21.421 4.232 12.297 1.00 67.06 97 VAL A CA 1
ATOM 733 C C . VAL A 1 97 ? -22.469 3.469 11.468 1.00 67.06 97 VAL A C 1
ATOM 735 O O . VAL A 1 97 ? -23.224 2.670 12.015 1.00 67.06 97 VAL A O 1
ATOM 738 N N . HIS A 1 98 ? -22.490 3.656 10.143 1.00 74.06 98 HIS A N 1
ATOM 739 C CA . HIS A 1 98 ? -23.480 3.053 9.237 1.00 74.06 98 HIS A CA 1
ATOM 740 C C . HIS A 1 98 ? -22.923 1.883 8.408 1.00 74.06 98 HIS A C 1
ATOM 742 O O . HIS A 1 98 ? -23.682 1.133 7.791 1.00 74.06 98 HIS A O 1
ATOM 748 N N . ILE A 1 99 ? -21.600 1.709 8.365 1.00 76.62 99 ILE A N 1
ATOM 749 C CA . ILE A 1 99 ? -20.948 0.681 7.554 1.00 76.62 99 ILE A CA 1
ATOM 750 C C . ILE A 1 99 ? -20.919 -0.659 8.295 1.00 76.62 99 ILE A C 1
ATOM 752 O O . ILE A 1 99 ? -20.518 -0.772 9.451 1.00 76.62 99 ILE A O 1
ATOM 756 N N . ASN A 1 100 ? -21.271 -1.730 7.579 1.00 81.19 100 ASN A N 1
ATOM 757 C CA . ASN A 1 100 ? -21.011 -3.083 8.051 1.00 81.19 100 ASN A CA 1
ATOM 758 C C . ASN A 1 100 ? -19.494 -3.330 8.057 1.00 81.19 100 ASN A C 1
ATOM 760 O O . ASN A 1 100 ? -18.882 -3.517 7.003 1.00 81.19 100 ASN A O 1
ATOM 764 N N . LEU A 1 101 ? -18.910 -3.350 9.253 1.00 76.69 101 LEU A N 1
ATOM 765 C CA . LEU A 1 101 ? -17.470 -3.474 9.459 1.00 76.69 101 LEU A CA 1
ATOM 766 C C . LEU A 1 101 ? -16.883 -4.737 8.801 1.00 76.69 101 LEU A C 1
ATOM 768 O O . LEU A 1 101 ? -15.794 -4.695 8.235 1.00 76.69 101 LEU A O 1
ATOM 772 N N . ALA A 1 102 ? -17.639 -5.840 8.770 1.00 78.00 102 ALA A N 1
ATOM 773 C CA . ALA A 1 102 ? -17.216 -7.063 8.092 1.00 78.00 102 ALA A CA 1
ATOM 774 C C . ALA A 1 102 ? -17.145 -6.891 6.564 1.00 78.00 102 ALA A C 1
ATOM 776 O O . ALA A 1 102 ? -16.222 -7.408 5.937 1.00 78.00 102 ALA A O 1
ATOM 777 N N . LYS A 1 103 ? -18.073 -6.138 5.951 1.00 83.00 103 LYS A N 1
ATOM 778 C CA . LYS A 1 103 ? -17.987 -5.805 4.516 1.00 83.00 103 LYS A CA 1
ATOM 779 C C . LYS A 1 103 ? -16.796 -4.893 4.236 1.00 83.00 103 LYS A C 1
ATOM 781 O O . LYS A 1 103 ? -16.075 -5.146 3.278 1.00 83.00 103 LYS A O 1
ATOM 786 N N . PHE A 1 104 ? -16.577 -3.876 5.069 1.00 83.44 104 PHE A N 1
ATOM 787 C CA . PHE A 1 104 ? -15.444 -2.960 4.920 1.00 83.44 104 PHE A CA 1
ATOM 788 C C . PHE A 1 104 ? -14.111 -3.712 4.921 1.00 83.44 104 PHE A C 1
ATOM 790 O O . PHE A 1 104 ? -13.381 -3.639 3.938 1.00 83.44 104 PHE A O 1
ATOM 797 N N . PHE A 1 105 ? -13.853 -4.525 5.952 1.00 81.62 105 PHE A N 1
ATOM 798 C CA . PHE A 1 105 ? -12.628 -5.326 6.040 1.00 81.62 105 PHE A CA 1
ATOM 799 C C . PHE A 1 105 ? -12.495 -6.366 4.930 1.00 81.62 105 PHE A C 1
ATOM 801 O O . PHE A 1 105 ? -11.382 -6.682 4.514 1.00 81.62 105 PHE A O 1
ATOM 808 N N . LYS A 1 106 ? -13.613 -6.895 4.419 1.00 87.25 106 LYS A N 1
ATOM 809 C CA . LYS A 1 106 ? -13.587 -7.782 3.255 1.00 87.25 106 LYS A CA 1
ATOM 810 C C . LYS A 1 106 ? -13.077 -7.038 2.020 1.00 87.25 106 LYS A C 1
ATOM 812 O O . LYS A 1 106 ? -12.174 -7.540 1.363 1.00 87.25 106 LYS A O 1
ATOM 817 N N . TYR A 1 107 ? -13.624 -5.862 1.708 1.00 90.50 107 TYR A N 1
ATOM 818 C CA . TYR A 1 107 ? -13.222 -5.103 0.518 1.00 90.50 107 TYR A CA 1
ATOM 819 C C . TYR A 1 107 ? -11.809 -4.526 0.633 1.00 90.50 107 TYR A C 1
ATOM 821 O O . TYR A 1 107 ? -11.037 -4.640 -0.31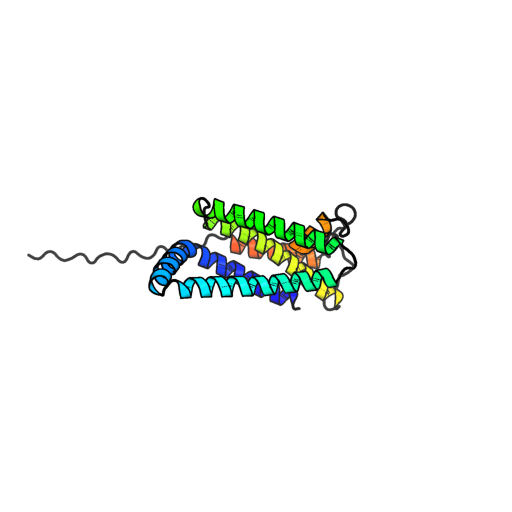7 1.00 90.50 107 TYR A O 1
ATOM 829 N N . THR A 1 108 ? -11.432 -3.976 1.790 1.00 89.50 108 THR A N 1
ATOM 830 C CA . THR A 1 108 ? -10.060 -3.488 2.001 1.00 89.50 108 THR A CA 1
ATOM 831 C C . THR A 1 108 ? -9.053 -4.635 1.998 1.00 89.50 108 THR A C 1
ATOM 833 O O . THR A 1 108 ? -7.996 -4.511 1.389 1.00 89.50 108 THR A O 1
ATOM 836 N N . GLY A 1 109 ? -9.401 -5.789 2.577 1.00 90.81 109 GLY A N 1
ATOM 837 C CA . GLY A 1 109 ? -8.586 -7.002 2.518 1.00 90.81 109 GLY A CA 1
ATOM 838 C C . GLY A 1 109 ? -8.384 -7.526 1.094 1.00 90.81 109 GLY A C 1
ATOM 839 O O . GLY A 1 109 ? -7.259 -7.848 0.733 1.00 90.81 109 GLY A O 1
ATOM 840 N N . ILE A 1 110 ? -9.432 -7.541 0.257 1.00 93.31 110 ILE A N 1
ATOM 841 C CA . ILE A 1 110 ? -9.315 -7.875 -1.176 1.00 93.31 110 ILE A CA 1
ATOM 842 C C . ILE A 1 110 ? -8.319 -6.931 -1.860 1.00 93.31 110 ILE A C 1
ATOM 844 O O . ILE A 1 110 ? -7.418 -7.399 -2.551 1.00 93.31 110 ILE A O 1
ATOM 848 N N . GLY A 1 111 ? -8.441 -5.618 -1.633 1.00 92.94 111 GLY A N 1
ATOM 849 C CA . GLY A 1 111 ? -7.504 -4.631 -2.176 1.00 92.94 111 GLY A CA 1
ATOM 850 C C . GLY A 1 111 ? -6.058 -4.895 -1.746 1.00 92.94 111 GLY A C 1
ATOM 851 O O . GLY A 1 111 ? -5.160 -4.902 -2.584 1.00 92.94 111 GLY A O 1
ATOM 852 N N . LEU A 1 112 ? -5.838 -5.206 -0.465 1.00 92.62 112 LEU A N 1
ATOM 853 C CA . LEU A 1 112 ? -4.514 -5.543 0.065 1.00 92.62 112 LEU A CA 1
ATOM 854 C C . LEU A 1 112 ? -3.917 -6.805 -0.573 1.00 92.62 112 LEU A C 1
ATOM 856 O O . LEU A 1 112 ? -2.718 -6.830 -0.836 1.00 92.62 112 LEU A O 1
ATOM 860 N N . VAL A 1 113 ? -4.725 -7.830 -0.868 1.00 94.62 113 VAL A N 1
ATOM 861 C CA . VAL A 1 113 ? -4.252 -9.034 -1.578 1.00 94.62 113 VAL A CA 1
ATOM 862 C C . VAL A 1 113 ? -3.765 -8.684 -2.986 1.00 94.62 113 VAL A C 1
ATOM 864 O O . VAL A 1 113 ? -2.726 -9.187 -3.408 1.00 94.62 113 VAL A O 1
ATOM 867 N N . VAL A 1 114 ? -4.468 -7.800 -3.701 1.00 95.31 114 VAL A N 1
ATOM 868 C CA . VAL A 1 114 ? -4.054 -7.351 -5.044 1.00 95.31 114 VAL A CA 1
ATOM 869 C C . VAL A 1 114 ? -2.729 -6.585 -4.986 1.00 95.31 114 VAL A C 1
ATOM 871 O O . VAL A 1 114 ? -1.839 -6.843 -5.793 1.00 95.31 114 VAL A O 1
ATOM 874 N N . VAL A 1 115 ? -2.567 -5.685 -4.012 1.00 94.44 115 VAL A N 1
ATOM 875 C CA . VAL A 1 115 ? -1.308 -4.948 -3.807 1.00 94.44 115 VAL A CA 1
ATOM 876 C C . VAL A 1 115 ? -0.163 -5.906 -3.468 1.00 94.44 115 VAL A C 1
ATOM 878 O O . VAL A 1 115 ? 0.908 -5.813 -4.064 1.00 94.44 115 VAL A O 1
ATOM 881 N N . ALA A 1 116 ? -0.390 -6.869 -2.570 1.00 94.88 116 ALA A N 1
ATOM 882 C CA . ALA A 1 116 ? 0.609 -7.870 -2.203 1.00 94.88 116 ALA A CA 1
ATOM 883 C C . ALA A 1 116 ? 1.024 -8.747 -3.397 1.00 94.88 116 ALA A C 1
ATOM 885 O O . ALA A 1 116 ? 2.208 -9.041 -3.552 1.00 94.88 116 ALA A O 1
ATOM 886 N N . ALA A 1 117 ? 0.082 -9.098 -4.280 1.00 95.00 117 ALA A N 1
ATOM 887 C CA . ALA A 1 117 ? 0.385 -9.796 -5.528 1.00 95.00 117 ALA A CA 1
ATOM 888 C C . ALA A 1 117 ? 1.334 -8.976 -6.418 1.00 95.00 117 ALA A C 1
ATOM 890 O O . ALA A 1 117 ? 2.283 -9.518 -6.981 1.00 95.00 117 ALA A O 1
ATOM 891 N N . GLY A 1 118 ? 1.106 -7.664 -6.517 1.00 93.56 118 GLY A N 1
ATOM 892 C CA . GLY A 1 118 ? 1.976 -6.743 -7.247 1.00 93.56 118 GLY A CA 1
ATOM 893 C C . GLY A 1 118 ? 3.387 -6.655 -6.665 1.00 93.56 118 GLY A C 1
ATOM 894 O O . GLY A 1 118 ? 4.365 -6.769 -7.399 1.00 93.56 118 GLY A O 1
ATOM 895 N N . VAL A 1 119 ? 3.506 -6.511 -5.340 1.00 93.81 119 VAL A N 1
ATOM 896 C CA . VAL A 1 119 ? 4.810 -6.505 -4.646 1.00 93.81 119 VAL A CA 1
ATOM 897 C C . VAL A 1 119 ? 5.550 -7.830 -4.856 1.00 93.81 119 VAL A C 1
ATOM 899 O O . VAL A 1 119 ? 6.770 -7.836 -5.011 1.00 93.81 119 VAL A O 1
ATOM 902 N N . LEU A 1 120 ? 4.829 -8.957 -4.902 1.00 94.25 120 LEU A N 1
ATOM 903 C CA . LEU A 1 120 ? 5.428 -10.258 -5.189 1.00 94.25 120 LEU A CA 1
ATOM 904 C C . LEU A 1 120 ? 5.978 -10.320 -6.611 1.00 94.25 120 LEU A C 1
ATOM 906 O O . LEU A 1 120 ? 7.125 -10.719 -6.784 1.00 94.25 120 LEU A O 1
ATOM 910 N N . ALA A 1 121 ? 5.187 -9.907 -7.604 1.00 93.31 121 ALA A N 1
ATOM 911 C CA . ALA A 1 121 ? 5.621 -9.854 -8.997 1.00 93.31 121 ALA A CA 1
ATOM 912 C C . ALA A 1 121 ? 6.887 -9.000 -9.142 1.00 93.31 121 ALA A C 1
ATOM 914 O O . ALA A 1 121 ? 7.876 -9.459 -9.704 1.00 93.31 121 ALA A O 1
ATOM 915 N N . TYR A 1 122 ? 6.904 -7.821 -8.517 1.00 92.25 122 TYR A N 1
ATOM 916 C CA . TYR A 1 122 ? 8.092 -6.974 -8.448 1.00 92.25 122 TYR A CA 1
ATOM 917 C C . TYR A 1 122 ? 9.287 -7.681 -7.782 1.00 92.25 122 TYR A C 1
ATOM 919 O O . TYR A 1 122 ? 10.401 -7.631 -8.285 1.00 92.25 122 TYR A O 1
ATOM 927 N N . GLY A 1 123 ? 9.064 -8.436 -6.703 1.00 90.94 123 GLY A N 1
ATOM 928 C CA . GLY A 1 123 ? 10.116 -9.241 -6.079 1.00 90.94 123 GLY A CA 1
ATOM 929 C C . GLY A 1 123 ? 10.696 -10.339 -6.980 1.00 90.94 123 GLY A C 1
ATOM 930 O O . GLY A 1 123 ? 11.874 -10.665 -6.835 1.00 90.94 123 GLY A O 1
ATOM 931 N N . PHE A 1 124 ? 9.901 -10.907 -7.892 1.00 91.31 124 PHE A N 1
ATOM 932 C CA . PHE A 1 124 ? 10.385 -11.836 -8.920 1.00 91.31 124 PHE A CA 1
ATOM 933 C C . PHE A 1 124 ? 11.142 -11.111 -10.035 1.00 91.31 124 PHE A C 1
ATOM 935 O O . PHE A 1 124 ? 12.165 -11.626 -10.478 1.00 91.31 124 PHE A O 1
ATOM 942 N N . HIS A 1 125 ? 10.696 -9.915 -10.421 1.00 90.38 125 HIS A N 1
ATOM 943 C CA . HIS A 1 125 ? 11.421 -9.052 -11.352 1.00 90.38 125 HIS A CA 1
ATOM 944 C C . HIS A 1 125 ? 12.831 -8.732 -10.831 1.00 90.38 125 HIS A C 1
ATOM 946 O O . HIS A 1 125 ? 13.811 -9.010 -11.516 1.00 90.38 125 HIS A O 1
ATOM 952 N N . ASP A 1 126 ? 12.953 -8.301 -9.568 1.00 90.19 126 ASP A N 1
ATOM 953 C CA . ASP A 1 126 ? 14.252 -8.044 -8.921 1.00 90.19 126 ASP A CA 1
ATOM 954 C C . ASP A 1 126 ? 15.168 -9.289 -8.932 1.00 90.19 126 ASP A C 1
ATOM 956 O O . ASP A 1 126 ? 16.389 -9.188 -9.051 1.00 90.19 126 ASP A O 1
ATOM 960 N N . LEU A 1 127 ? 14.600 -10.496 -8.783 1.00 89.44 127 LEU A N 1
ATOM 961 C CA . LEU A 1 127 ? 15.367 -11.748 -8.848 1.00 89.44 127 LEU A CA 1
ATOM 962 C C . LEU A 1 127 ? 15.844 -12.075 -10.268 1.00 89.44 127 LEU A C 1
ATOM 964 O O . LEU A 1 127 ? 16.913 -12.670 -10.428 1.00 89.44 127 LEU A O 1
ATOM 968 N N . GLN A 1 128 ? 15.063 -11.715 -11.286 1.00 89.44 128 GLN A N 1
ATOM 969 C CA . GLN A 1 128 ? 15.472 -11.851 -12.680 1.00 89.44 128 GLN A CA 1
ATOM 970 C C . GLN A 1 128 ? 16.574 -10.846 -13.027 1.00 89.44 128 GLN A C 1
ATOM 972 O O . GLN A 1 128 ? 17.556 -11.227 -13.662 1.00 89.44 128 GLN A O 1
ATOM 977 N N . GLU A 1 129 ? 16.473 -9.602 -12.549 1.00 87.06 129 GLU A N 1
ATOM 978 C CA . GLU A 1 129 ? 17.525 -8.585 -12.702 1.00 87.06 129 GLU A CA 1
ATOM 979 C C . GLU A 1 129 ? 18.834 -9.004 -12.022 1.00 87.06 129 GLU A C 1
ATOM 981 O O . GLU A 1 129 ? 19.916 -8.824 -12.579 1.00 87.06 129 GLU A O 1
ATOM 986 N N . ALA A 1 130 ? 18.748 -9.641 -10.851 1.00 86.75 130 ALA A N 1
ATOM 987 C CA . ALA A 1 130 ? 19.902 -10.187 -10.136 1.00 86.75 130 ALA A CA 1
ATOM 988 C C . ALA A 1 130 ? 20.521 -11.438 -10.800 1.00 86.75 130 ALA A C 1
ATOM 990 O O . ALA A 1 130 ? 21.499 -11.986 -10.288 1.00 86.75 130 ALA A O 1
ATOM 991 N N . GLY A 1 131 ? 19.949 -11.929 -11.906 1.00 85.69 131 GLY A N 1
ATOM 992 C CA . GLY A 1 131 ? 20.425 -13.109 -12.631 1.00 85.69 131 GLY A CA 1
ATOM 993 C C . GLY A 1 131 ? 20.131 -14.444 -11.940 1.00 85.69 131 GLY A C 1
ATOM 994 O O . GLY A 1 131 ? 20.632 -15.479 -12.375 1.00 85.69 131 GLY A O 1
ATOM 995 N N . TRP A 1 132 ? 19.326 -14.451 -10.872 1.00 87.81 132 TRP A N 1
ATOM 996 C CA . TRP A 1 132 ? 18.939 -15.681 -10.167 1.00 87.81 132 TRP A CA 1
ATOM 997 C C . TRP A 1 132 ? 17.835 -16.442 -10.906 1.00 87.81 132 TRP A C 1
ATOM 999 O O . TRP A 1 132 ? 17.70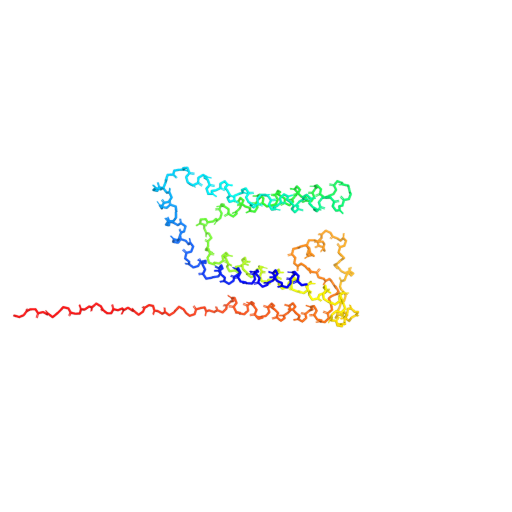6 -17.655 -10.743 1.00 87.81 132 TRP A O 1
ATOM 1009 N N . LEU A 1 133 ? 17.036 -15.739 -11.713 1.00 84.25 133 LEU A N 1
ATOM 1010 C CA . LEU A 1 133 ? 15.973 -16.309 -12.535 1.00 84.25 133 LEU A CA 1
ATOM 1011 C C . LEU A 1 133 ? 16.137 -15.890 -14.006 1.00 84.25 133 LEU A C 1
ATOM 1013 O O . LEU A 1 133 ? 16.411 -14.723 -14.283 1.00 84.25 133 LEU A O 1
ATOM 1017 N N . PRO A 1 134 ? 15.941 -16.805 -14.972 1.00 83.62 134 PRO A N 1
ATOM 1018 C CA . PRO A 1 134 ? 15.977 -16.463 -16.389 1.00 83.62 134 PRO A CA 1
ATOM 1019 C 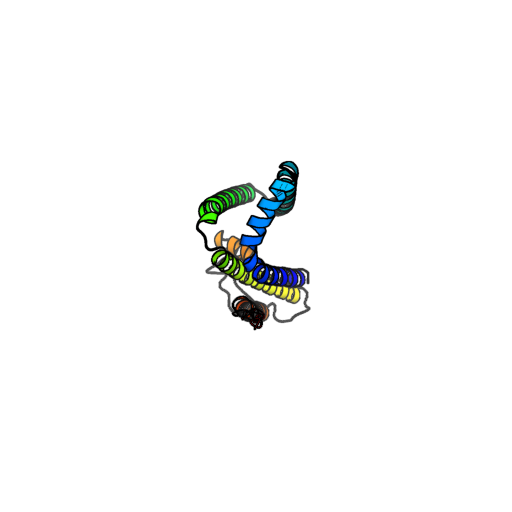C . PRO A 1 134 ? 14.695 -15.734 -16.836 1.00 83.62 134 PRO A C 1
ATOM 1021 O O . PRO A 1 134 ? 13.688 -15.687 -16.127 1.00 83.62 134 PRO A O 1
ATOM 1024 N N . GLY A 1 135 ? 14.702 -15.205 -18.063 1.00 82.06 135 GLY A N 1
ATOM 1025 C CA . GLY A 1 135 ? 13.485 -14.714 -18.722 1.00 82.06 135 GLY A CA 1
ATOM 1026 C C . GLY A 1 135 ? 13.189 -13.220 -18.577 1.00 82.06 135 GLY A C 1
ATOM 1027 O O . GLY A 1 135 ? 12.064 -12.828 -18.865 1.00 82.06 135 GLY A O 1
ATOM 1028 N N . LEU A 1 136 ? 14.177 -12.394 -18.208 1.00 79.69 136 LEU A N 1
ATOM 1029 C CA . LEU A 1 136 ? 14.036 -10.929 -18.140 1.00 79.69 136 LEU A CA 1
ATOM 1030 C C . LEU A 1 136 ? 13.509 -10.315 -19.457 1.00 79.69 136 LEU A C 1
ATOM 1032 O O . LEU A 1 136 ? 12.695 -9.403 -19.441 1.00 79.69 136 LEU A O 1
ATOM 1036 N N . ASN A 1 137 ? 13.931 -10.861 -20.604 1.00 80.69 137 ASN A N 1
ATOM 1037 C CA . ASN A 1 137 ? 13.522 -10.387 -21.934 1.00 80.69 137 ASN A CA 1
ATOM 1038 C C . ASN A 1 137 ? 12.265 -11.086 -22.483 1.00 80.69 137 ASN A C 1
ATOM 1040 O O . ASN A 1 137 ? 11.850 -10.802 -23.603 1.00 80.69 137 ASN A O 1
ATOM 1044 N N . ASN A 1 138 ? 11.683 -12.035 -21.744 1.00 84.25 138 ASN A N 1
ATOM 1045 C CA . ASN A 1 138 ? 10.516 -12.793 -22.192 1.00 84.25 138 ASN A CA 1
ATOM 1046 C C . ASN A 1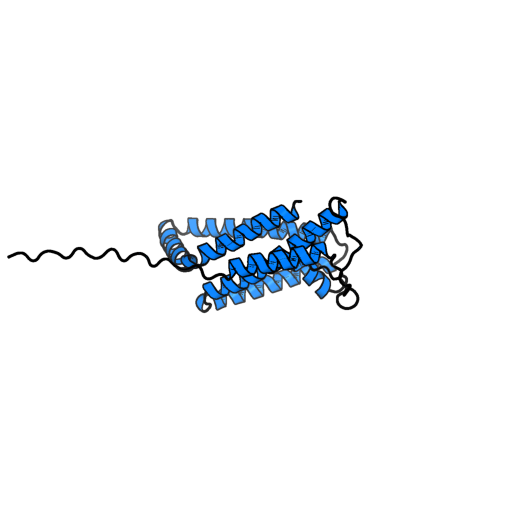 138 ? 9.233 -12.155 -21.646 1.00 84.25 138 ASN A C 1
ATOM 1048 O O . ASN A 1 138 ? 8.612 -12.668 -20.706 1.00 84.25 138 ASN A O 1
ATOM 1052 N N . THR A 1 139 ? 8.883 -10.995 -22.202 1.00 86.62 139 THR A N 1
ATOM 1053 C CA . THR A 1 139 ? 7.646 -10.282 -21.877 1.00 86.62 139 THR A CA 1
ATOM 1054 C C . THR A 1 139 ? 6.450 -10.984 -22.513 1.00 86.62 139 THR A C 1
ATOM 1056 O O . THR A 1 139 ? 6.507 -11.448 -23.650 1.00 86.62 139 THR A O 1
ATOM 1059 N N . VAL A 1 140 ? 5.352 -11.105 -21.762 1.00 88.38 140 VAL A N 1
ATOM 1060 C CA . VAL A 1 140 ? 4.138 -11.785 -22.259 1.00 88.38 140 VAL A CA 1
ATOM 1061 C C . VAL A 1 140 ? 3.357 -10.875 -23.202 1.00 88.38 140 VAL A C 1
ATOM 1063 O O . VAL A 1 140 ? 2.832 -11.310 -24.223 1.00 88.38 140 VAL A O 1
ATOM 1066 N N . PHE A 1 141 ? 3.263 -9.605 -22.831 1.00 87.06 141 PHE A N 1
ATOM 1067 C CA . PHE A 1 141 ? 2.624 -8.540 -23.587 1.00 87.06 141 PHE A CA 1
ATOM 1068 C C . PHE A 1 141 ? 3.269 -7.216 -23.186 1.00 87.06 141 PHE A C 1
ATOM 1070 O O . PHE A 1 141 ? 3.793 -7.099 -22.080 1.00 87.06 141 PHE A O 1
ATOM 1077 N N . ASP A 1 142 ? 3.207 -6.222 -24.067 1.00 89.00 142 ASP A N 1
ATOM 1078 C CA . ASP A 1 142 ? 3.647 -4.859 -23.783 1.00 89.00 142 ASP A CA 1
ATOM 1079 C C . ASP A 1 142 ? 2.493 -3.895 -24.072 1.00 89.00 142 ASP A C 1
ATOM 1081 O O . ASP A 1 142 ? 2.085 -3.708 -25.219 1.00 89.00 142 ASP A O 1
ATOM 1085 N N . ILE A 1 143 ? 1.942 -3.318 -23.005 1.00 89.88 143 ILE A N 1
ATOM 1086 C CA . ILE A 1 143 ? 0.885 -2.299 -23.060 1.00 89.88 143 ILE A CA 1
ATOM 1087 C C . ILE A 1 143 ? 1.396 -0.922 -22.625 1.00 89.88 143 ILE A C 1
ATOM 1089 O O . ILE A 1 143 ? 0.614 -0.036 -22.270 1.00 89.88 143 ILE A O 1
ATOM 1093 N N . SER A 1 144 ? 2.713 -0.712 -22.663 1.00 88.81 144 SER A N 1
ATOM 1094 C CA . SER A 1 144 ? 3.348 0.558 -22.290 1.00 88.81 144 SER A CA 1
ATOM 1095 C C . SER A 1 144 ? 2.943 1.703 -23.218 1.00 88.81 144 SER A C 1
ATOM 1097 O O . SER A 1 144 ? 2.977 2.863 -22.813 1.00 88.81 144 SER A O 1
ATOM 1099 N N . ALA A 1 145 ? 2.513 1.391 -24.446 1.00 87.38 145 ALA A N 1
ATOM 1100 C CA . ALA A 1 145 ? 1.979 2.375 -25.383 1.00 87.38 145 ALA A CA 1
ATOM 1101 C C . ALA A 1 145 ? 0.633 2.961 -24.915 1.00 87.38 145 ALA A C 1
ATOM 1103 O O . ALA A 1 145 ? 0.384 4.150 -25.099 1.00 87.38 145 ALA A O 1
ATOM 1104 N N . GLN A 1 146 ? -0.231 2.146 -24.300 1.00 88.19 146 GLN A N 1
ATOM 1105 C CA . GLN A 1 146 ? -1.535 2.574 -23.782 1.00 88.19 146 GLN A CA 1
ATOM 1106 C C . GLN A 1 146 ? -1.441 3.085 -22.342 1.00 88.19 146 GLN A C 1
ATOM 1108 O O . GLN A 1 146 ? -2.170 4.001 -21.971 1.00 88.19 146 GLN A O 1
ATOM 1113 N N . ILE A 1 147 ? -0.553 2.496 -21.533 1.00 88.12 147 ILE A N 1
ATOM 1114 C CA . ILE A 1 147 ? -0.328 2.863 -20.131 1.00 88.12 147 ILE A CA 1
ATOM 1115 C C . ILE A 1 147 ? 1.154 3.212 -19.921 1.00 88.12 147 ILE A C 1
ATOM 1117 O O . ILE A 1 147 ? 1.901 2.446 -19.306 1.00 88.12 147 ILE A O 1
ATOM 1121 N N . PRO A 1 148 ? 1.608 4.376 -20.417 1.00 89.06 148 PRO A N 1
ATOM 1122 C CA . PRO A 1 148 ? 2.981 4.808 -20.216 1.00 89.06 148 PRO A CA 1
ATOM 1123 C C . PRO A 1 148 ? 3.215 5.175 -18.747 1.00 89.06 148 PRO A C 1
ATOM 1125 O O . PRO A 1 148 ? 2.461 5.955 -18.158 1.00 89.06 148 PRO A O 1
ATOM 1128 N N . LEU A 1 149 ? 4.298 4.665 -18.152 1.00 87.19 149 LEU A N 1
ATOM 1129 C CA . LEU A 1 149 ? 4.669 4.939 -16.752 1.00 87.19 149 LEU A CA 1
ATOM 1130 C C . LEU A 1 149 ? 5.050 6.406 -16.486 1.00 87.19 149 LEU A C 1
ATOM 1132 O O . LEU A 1 149 ? 5.116 6.815 -15.329 1.00 87.19 149 LEU A O 1
ATOM 1136 N N . SER A 1 150 ? 5.246 7.199 -17.544 1.00 86.38 150 SER A N 1
ATOM 1137 C CA . SER A 1 150 ? 5.437 8.653 -17.492 1.00 86.38 150 SER A CA 1
ATOM 1138 C C . SER A 1 150 ? 4.133 9.437 -17.296 1.00 86.38 150 SER A C 1
ATOM 1140 O O . SER A 1 150 ? 4.171 10.628 -16.986 1.00 86.38 150 SER A O 1
ATOM 1142 N N . SER A 1 151 ? 2.976 8.798 -17.486 1.00 89.69 151 SER A N 1
ATOM 1143 C CA . SER A 1 151 ? 1.671 9.411 -17.238 1.00 89.69 151 SER A CA 1
ATOM 1144 C C . SER A 1 151 ? 1.311 9.387 -15.752 1.00 89.69 151 SER A C 1
ATOM 1146 O O . SER A 1 151 ? 1.700 8.482 -15.015 1.00 89.69 151 SER A O 1
ATOM 1148 N N . TRP A 1 152 ? 0.492 10.348 -15.313 1.00 86.38 152 TRP A N 1
ATOM 1149 C CA . TRP A 1 152 ? 0.074 10.451 -13.910 1.00 86.38 152 TRP A CA 1
ATOM 1150 C C . TRP A 1 152 ? -0.646 9.186 -13.407 1.00 86.38 152 TRP A C 1
ATOM 1152 O O . TRP A 1 152 ? -0.442 8.774 -12.267 1.00 86.38 152 TRP A O 1
ATOM 1162 N N . TYR A 1 153 ? -1.455 8.544 -14.258 1.00 90.12 153 TYR A N 1
ATOM 1163 C CA . TYR A 1 153 ? -2.190 7.327 -13.910 1.00 90.12 153 TYR A CA 1
ATOM 1164 C C . TYR A 1 153 ? -1.288 6.088 -13.946 1.00 90.12 153 TYR A C 1
ATOM 1166 O O . TYR A 1 153 ? -1.412 5.232 -13.075 1.00 90.12 153 TYR A O 1
ATOM 1174 N N . GLY A 1 154 ? -0.343 6.009 -14.891 1.00 89.88 154 GLY A N 1
ATOM 1175 C CA . GLY A 1 154 ? 0.656 4.940 -14.946 1.00 89.88 154 GLY A CA 1
ATOM 1176 C C . GLY A 1 154 ? 1.561 4.941 -13.714 1.00 89.88 154 GLY A C 1
ATOM 1177 O O . GLY A 1 154 ? 1.744 3.901 -13.082 1.00 89.88 154 GLY A O 1
ATOM 1178 N N . THR A 1 155 ? 2.050 6.116 -13.304 1.00 88.62 155 THR A N 1
ATOM 1179 C CA . THR A 1 155 ? 2.816 6.271 -12.058 1.00 88.62 155 THR A CA 1
ATOM 1180 C C . THR A 1 155 ? 1.976 5.910 -10.827 1.00 88.62 155 THR A C 1
ATOM 1182 O O . THR A 1 155 ? 2.475 5.223 -9.939 1.00 88.62 155 THR A O 1
ATOM 1185 N N . LEU A 1 156 ? 0.694 6.301 -10.774 1.00 89.94 156 LEU A N 1
ATOM 1186 C CA . LEU A 1 156 ? -0.211 5.907 -9.685 1.00 89.94 156 LEU A CA 1
ATOM 1187 C C . LEU A 1 156 ? -0.411 4.390 -9.615 1.00 89.94 156 LEU A C 1
ATOM 1189 O O . LEU A 1 156 ? -0.351 3.824 -8.529 1.00 89.94 156 LEU A O 1
ATOM 1193 N N . LEU A 1 157 ? -0.616 3.722 -10.751 1.00 92.50 157 LEU A N 1
ATOM 1194 C CA . LEU A 1 157 ? -0.771 2.266 -10.807 1.00 92.50 157 LEU A CA 1
ATOM 1195 C C . LEU A 1 157 ? 0.516 1.542 -10.401 1.00 92.50 157 LEU A C 1
ATOM 1197 O O . LEU A 1 157 ? 0.460 0.578 -9.634 1.00 92.50 157 LEU A O 1
ATOM 1201 N N . LYS A 1 158 ? 1.679 2.021 -10.863 1.00 91.38 158 LYS A N 1
ATOM 1202 C CA . LYS A 1 158 ? 2.981 1.487 -10.444 1.00 91.38 158 LYS A CA 1
ATOM 1203 C C . LYS A 1 158 ? 3.195 1.682 -8.944 1.00 91.38 158 LYS A C 1
ATOM 1205 O O . LYS A 1 158 ? 3.568 0.733 -8.269 1.00 91.38 158 LYS A O 1
ATOM 1210 N N . GLY A 1 159 ? 2.913 2.870 -8.413 1.00 88.88 159 GLY A N 1
ATOM 1211 C CA . GLY A 1 159 ? 3.096 3.179 -6.994 1.00 88.88 159 GLY A CA 1
ATOM 1212 C C . GLY A 1 159 ? 2.128 2.429 -6.076 1.00 88.88 159 GLY A C 1
ATOM 1213 O O . GLY A 1 159 ? 2.540 1.910 -5.045 1.00 88.88 159 GLY A O 1
ATOM 1214 N N . ALA A 1 160 ? 0.850 2.333 -6.452 1.00 91.00 160 ALA A N 1
ATOM 1215 C CA . ALA A 1 160 ? -0.177 1.707 -5.621 1.00 91.00 160 ALA A CA 1
ATOM 1216 C C . ALA A 1 160 ? -0.176 0.174 -5.713 1.00 91.00 160 ALA A C 1
ATOM 1218 O O . ALA A 1 160 ? -0.382 -0.499 -4.707 1.00 91.00 160 ALA A O 1
ATOM 1219 N N . PHE A 1 161 ? 0.047 -0.386 -6.906 1.00 93.06 161 PHE A N 1
ATOM 1220 C CA . PHE A 1 161 ? -0.119 -1.820 -7.172 1.00 93.06 161 PHE A CA 1
ATOM 1221 C C . PHE A 1 161 ? 1.145 -2.503 -7.699 1.00 93.06 161 PHE A C 1
ATOM 1223 O O . PHE A 1 161 ? 1.067 -3.663 -8.089 1.00 93.06 161 PHE A O 1
ATOM 1230 N N . ASN A 1 162 ? 2.297 -1.823 -7.751 1.00 92.56 162 ASN A N 1
ATOM 1231 C CA . ASN A 1 162 ? 3.513 -2.343 -8.397 1.00 92.56 162 ASN A CA 1
ATOM 1232 C C . ASN A 1 162 ? 3.288 -2.782 -9.858 1.00 92.56 162 ASN A C 1
ATOM 1234 O O . ASN A 1 162 ? 3.985 -3.648 -10.378 1.00 92.56 162 ASN A O 1
ATOM 1238 N N . PHE A 1 163 ? 2.326 -2.149 -10.536 1.00 90.62 163 PHE A N 1
ATOM 1239 C CA . PHE A 1 163 ? 1.924 -2.489 -11.897 1.00 90.62 163 PHE A CA 1
ATOM 1240 C C . PHE A 1 163 ? 3.080 -2.370 -12.900 1.00 90.62 163 PHE A C 1
ATOM 1242 O O . PHE A 1 163 ? 3.715 -1.322 -12.995 1.00 90.62 163 PHE A O 1
ATOM 1249 N N . ASN A 1 164 ? 3.324 -3.425 -13.676 1.00 90.38 164 ASN A N 1
ATOM 1250 C CA . ASN A 1 164 ? 4.284 -3.433 -14.777 1.00 90.38 164 ASN A CA 1
ATOM 1251 C C . ASN A 1 164 ? 3.519 -3.553 -16.114 1.00 90.38 164 ASN A C 1
ATOM 1253 O O . ASN A 1 164 ? 2.811 -4.546 -16.287 1.00 90.38 164 ASN A O 1
ATOM 1257 N N . PRO A 1 165 ? 3.619 -2.580 -17.043 1.00 88.31 165 PRO A N 1
ATOM 1258 C CA . PRO A 1 165 ? 2.947 -2.646 -18.344 1.00 88.31 165 PRO A CA 1
ATOM 1259 C C . PRO A 1 165 ? 3.565 -3.666 -19.313 1.00 88.31 165 PRO A C 1
ATOM 1261 O O . PRO A 1 165 ? 2.915 -4.017 -20.296 1.00 88.31 165 PRO A O 1
ATOM 1264 N N . ALA A 1 166 ? 4.776 -4.157 -19.038 1.00 89.62 166 ALA A N 1
ATOM 1265 C CA . ALA A 1 166 ? 5.434 -5.199 -19.821 1.00 89.62 166 ALA A CA 1
ATOM 1266 C C . ALA A 1 166 ? 5.951 -6.327 -18.906 1.00 89.62 166 ALA A C 1
ATOM 1268 O O . ALA A 1 166 ? 7.162 -6.470 -18.721 1.00 89.62 166 ALA A O 1
ATOM 1269 N N . PRO A 1 167 ? 5.057 -7.106 -18.265 1.00 91.88 167 PRO A N 1
ATOM 1270 C CA . PRO A 1 167 ? 5.467 -8.130 -17.314 1.00 91.88 167 PRO A CA 1
ATOM 1271 C C . PRO A 1 167 ? 6.099 -9.328 -18.028 1.00 91.88 167 PRO A C 1
ATOM 1273 O O . PRO A 1 167 ? 5.633 -9.771 -19.087 1.00 91.88 167 PRO A O 1
ATOM 1276 N N . THR A 1 168 ? 7.128 -9.910 -17.414 1.00 94.00 168 THR A N 1
ATOM 1277 C CA . THR A 1 168 ? 7.647 -11.210 -17.852 1.00 94.00 168 THR A CA 1
ATOM 1278 C C . THR A 1 168 ? 6.662 -12.336 -17.538 1.00 94.00 168 THR A C 1
ATOM 1280 O O . THR A 1 168 ? 5.756 -12.202 -16.709 1.00 94.00 168 THR A O 1
ATOM 1283 N N . LEU A 1 169 ? 6.847 -13.494 -18.180 1.00 91.88 169 LEU A N 1
ATOM 1284 C CA . LEU A 1 169 ? 6.013 -14.670 -17.910 1.00 91.88 169 LEU A CA 1
ATOM 1285 C C . LEU A 1 169 ? 6.042 -15.085 -16.433 1.00 91.88 169 LEU A C 1
ATOM 1287 O O . LEU A 1 169 ? 5.007 -15.457 -15.880 1.00 91.88 169 LEU A O 1
ATOM 1291 N N . ILE A 1 170 ? 7.210 -14.994 -15.790 1.00 92.06 170 ILE A N 1
ATOM 1292 C CA . ILE A 1 170 ? 7.379 -15.353 -14.378 1.00 92.06 170 ILE A CA 1
ATOM 1293 C C . ILE A 1 170 ? 6.660 -14.345 -13.482 1.00 92.06 170 ILE A C 1
ATOM 1295 O O . ILE A 1 170 ? 5.943 -14.761 -12.575 1.00 92.06 170 ILE A O 1
ATOM 1299 N N . GLU A 1 171 ? 6.794 -13.045 -13.749 1.00 92.44 171 GLU A N 1
ATOM 1300 C CA . GLU A 1 171 ? 6.081 -12.003 -13.001 1.00 92.44 171 GLU A CA 1
ATOM 1301 C C . GLU A 1 171 ? 4.566 -12.187 -13.077 1.00 92.44 171 GLU A C 1
ATOM 1303 O O . GLU A 1 171 ? 3.887 -12.176 -12.048 1.00 92.44 171 GLU A O 1
ATOM 1308 N N . LEU A 1 172 ? 4.035 -12.402 -14.285 1.00 93.50 172 LEU A N 1
ATOM 1309 C CA . LEU A 1 172 ? 2.604 -12.594 -14.495 1.00 93.50 172 LEU A CA 1
ATOM 1310 C C . LEU A 1 172 ? 2.104 -13.873 -13.813 1.00 93.50 172 LEU A C 1
ATOM 1312 O O . LEU A 1 172 ? 1.053 -13.860 -13.171 1.00 93.50 172 LEU A O 1
ATOM 1316 N N . ALA A 1 173 ? 2.861 -14.968 -13.917 1.00 93.31 173 ALA A N 1
ATOM 1317 C CA . ALA A 1 173 ? 2.527 -16.230 -13.266 1.00 93.31 173 ALA A CA 1
ATOM 1318 C C . ALA A 1 173 ? 2.574 -16.117 -11.735 1.00 93.31 173 ALA A C 1
ATOM 1320 O O . ALA A 1 173 ? 1.672 -16.614 -11.062 1.00 93.31 173 ALA A O 1
ATOM 1321 N N . ALA A 1 174 ? 3.578 -15.433 -11.178 1.00 93.38 174 ALA A N 1
ATOM 1322 C CA . ALA A 1 174 ? 3.689 -15.186 -9.744 1.00 93.38 174 ALA A CA 1
ATOM 1323 C C . ALA A 1 174 ? 2.530 -14.318 -9.237 1.00 93.38 174 ALA A C 1
ATOM 1325 O O . ALA A 1 174 ? 1.894 -14.661 -8.238 1.00 93.38 174 ALA A O 1
ATOM 1326 N N . TRP A 1 175 ? 2.210 -13.240 -9.959 1.00 95.19 175 TRP A N 1
ATOM 1327 C CA . TRP A 1 175 ? 1.077 -12.369 -9.660 1.00 95.19 175 TRP A CA 1
ATOM 1328 C C . TRP A 1 175 ? -0.245 -13.142 -9.669 1.00 95.19 175 TRP A C 1
ATOM 1330 O O . TRP A 1 175 ? -0.974 -13.139 -8.677 1.00 95.19 175 TRP A O 1
ATOM 1340 N N . ALA A 1 176 ? -0.539 -13.847 -10.766 1.00 95.06 176 ALA A N 1
ATOM 1341 C CA . ALA A 1 176 ? -1.788 -14.579 -10.941 1.00 95.06 176 ALA A CA 1
ATOM 1342 C C . ALA A 1 176 ? -1.903 -15.748 -9.956 1.00 95.06 176 ALA A C 1
ATOM 1344 O O . ALA A 1 176 ? -2.948 -15.930 -9.333 1.00 95.06 176 ALA A O 1
ATOM 1345 N N . GLY A 1 177 ? -0.824 -16.512 -9.768 1.00 96.12 177 GLY A N 1
ATOM 1346 C CA . GLY A 1 177 ? -0.776 -17.641 -8.844 1.00 96.12 177 GLY A CA 1
ATOM 1347 C C . GLY A 1 177 ? -1.012 -17.210 -7.400 1.00 96.12 177 GLY A C 1
ATOM 1348 O O . GLY A 1 177 ? -1.865 -17.783 -6.718 1.00 96.12 177 GLY A O 1
ATOM 1349 N N . TYR A 1 178 ? -0.324 -16.159 -6.946 1.00 95.50 178 TYR A N 1
ATOM 1350 C CA . TYR A 1 178 ? -0.534 -15.607 -5.610 1.00 95.50 178 TYR A CA 1
ATOM 1351 C C . TYR A 1 178 ? -1.942 -15.037 -5.452 1.00 95.50 178 TYR A C 1
ATOM 1353 O O . TYR A 1 178 ? -2.615 -15.339 -4.466 1.00 95.50 178 TYR A O 1
ATOM 1361 N N . LEU A 1 179 ? -2.416 -14.255 -6.426 1.00 95.44 179 LEU A N 1
ATOM 1362 C CA . LEU A 1 179 ? -3.741 -13.651 -6.367 1.00 95.44 179 LEU A CA 1
ATOM 1363 C C . LEU A 1 179 ? -4.821 -14.728 -6.287 1.00 95.44 179 LEU A C 1
ATOM 1365 O O . LEU A 1 179 ? -5.662 -14.662 -5.400 1.00 95.44 179 LEU A O 1
ATOM 1369 N N . VAL A 1 180 ? -4.776 -15.763 -7.126 1.00 96.25 180 VAL A N 1
ATOM 1370 C CA . VAL A 1 180 ? -5.743 -16.868 -7.070 1.00 96.25 180 VAL A CA 1
ATOM 1371 C C . VAL A 1 180 ? -5.645 -17.616 -5.740 1.00 96.25 180 VAL A C 1
ATOM 1373 O O . VAL A 1 180 ? -6.663 -17.785 -5.066 1.00 96.25 180 VAL A O 1
ATOM 1376 N N . ALA A 1 181 ? -4.452 -18.031 -5.312 1.00 95.06 181 ALA A N 1
ATOM 1377 C CA . ALA A 1 181 ? -4.282 -18.826 -4.094 1.00 95.06 181 ALA A CA 1
ATOM 1378 C C . ALA A 1 181 ? -4.694 -18.059 -2.825 1.00 95.06 181 ALA A C 1
ATOM 1380 O O . ALA A 1 181 ? -5.463 -18.557 -2.000 1.00 95.06 181 ALA A O 1
ATOM 1381 N N . VAL A 1 182 ? -4.223 -16.822 -2.669 1.00 94.44 182 VAL A N 1
ATOM 1382 C CA . VAL A 1 182 ? -4.485 -16.020 -1.470 1.00 94.44 182 VAL A CA 1
ATOM 1383 C C . VAL A 1 182 ? -5.898 -15.458 -1.483 1.00 94.44 182 VAL A C 1
ATOM 1385 O O . VAL A 1 182 ? -6.550 -15.482 -0.442 1.00 94.44 182 VAL A O 1
ATOM 1388 N N . MET A 1 183 ? -6.426 -15.020 -2.630 1.00 94.19 183 MET A N 1
ATOM 1389 C CA . MET A 1 183 ? -7.806 -14.531 -2.711 1.00 94.19 183 MET A CA 1
ATOM 1390 C C . MET A 1 183 ? -8.809 -15.649 -2.425 1.00 94.19 183 MET A C 1
ATOM 1392 O O . MET A 1 183 ? -9.759 -15.435 -1.672 1.00 94.19 183 MET A O 1
ATOM 1396 N N . THR A 1 184 ? -8.596 -16.854 -2.964 1.00 93.19 184 THR A N 1
ATOM 1397 C CA . THR A 1 184 ? -9.472 -18.001 -2.675 1.00 93.19 184 THR A CA 1
ATOM 1398 C C . THR A 1 184 ? -9.424 -18.372 -1.196 1.00 93.19 184 THR A C 1
ATOM 1400 O O . THR A 1 184 ? -10.476 -18.466 -0.566 1.00 93.19 184 THR A O 1
ATOM 1403 N N . ALA A 1 185 ? -8.237 -18.470 -0.590 1.00 92.50 185 ALA A N 1
ATOM 1404 C CA . ALA A 1 185 ? -8.093 -18.706 0.847 1.00 92.50 185 ALA A CA 1
ATOM 1405 C C . ALA A 1 185 ? -8.691 -17.567 1.706 1.00 92.50 185 ALA A C 1
ATOM 1407 O O . ALA A 1 185 ? -9.326 -17.804 2.744 1.00 92.50 185 ALA A O 1
ATOM 1408 N N . PHE A 1 186 ? -8.546 -16.310 1.278 1.00 90.12 186 PHE A N 1
ATOM 1409 C CA . PHE A 1 186 ? -9.093 -15.136 1.959 1.00 90.12 186 PHE A CA 1
ATOM 1410 C C . PHE A 1 186 ? -10.621 -15.077 1.874 1.00 90.12 186 PHE A C 1
ATOM 1412 O O . PHE A 1 186 ? -11.272 -14.728 2.859 1.00 90.12 186 PHE A O 1
ATOM 1419 N N . LEU A 1 187 ? -11.225 -15.494 0.766 1.00 90.81 187 LEU A N 1
ATOM 1420 C CA . LEU A 1 187 ? -12.680 -15.533 0.604 1.00 90.81 187 LEU A CA 1
ATOM 1421 C C . LEU A 1 187 ? -13.311 -16.839 1.089 1.00 90.81 187 LEU A C 1
ATOM 1423 O O . LEU A 1 187 ? -14.530 -16.885 1.263 1.00 90.81 187 LEU A O 1
ATOM 1427 N N . TRP A 1 188 ? -12.503 -17.866 1.370 1.00 89.06 188 TRP A N 1
ATOM 1428 C CA . TRP A 1 188 ? -13.001 -19.155 1.834 1.00 89.06 188 TRP A CA 1
ATOM 1429 C C . TRP A 1 188 ? -13.847 -18.990 3.109 1.00 89.06 188 TRP A C 1
ATOM 1431 O O . TRP A 1 188 ? -13.355 -18.403 4.094 1.00 89.06 188 TRP A O 1
ATOM 1441 N N . PRO A 1 189 ? -15.097 -19.503 3.125 1.00 77.69 189 PRO A N 1
ATOM 1442 C CA . PRO A 1 189 ? -15.962 -19.454 4.294 1.00 77.69 189 PRO A CA 1
ATOM 1443 C C . PRO A 1 189 ? -15.313 -20.199 5.462 1.00 77.69 189 PRO A C 1
ATOM 1445 O O . PRO A 1 189 ? -15.149 -21.418 5.432 1.00 77.69 189 PRO A O 1
ATOM 1448 N N . SER A 1 190 ? -14.940 -19.475 6.517 1.00 65.56 190 SER A N 1
ATOM 1449 C CA . SER A 1 190 ? -14.543 -20.108 7.774 1.00 65.56 190 SER A CA 1
ATOM 1450 C C . SER A 1 190 ? -15.806 -20.725 8.367 1.00 65.56 190 SER A C 1
ATOM 1452 O O . SER A 1 190 ? -16.669 -19.994 8.849 1.00 65.56 190 SER A O 1
ATOM 1454 N N . ARG A 1 191 ? -15.944 -22.056 8.273 1.00 52.81 191 ARG A N 1
ATOM 1455 C CA . ARG A 1 191 ? -16.988 -22.798 8.987 1.00 52.81 191 ARG A CA 1
ATOM 1456 C C . ARG A 1 191 ? -16.815 -22.480 10.469 1.00 52.81 191 ARG A C 1
ATOM 1458 O O . ARG A 1 191 ? -15.850 -22.916 11.088 1.00 52.81 191 ARG A O 1
ATOM 1465 N N . SER A 1 192 ? -17.705 -21.662 11.013 1.00 50.34 192 SER A N 1
ATOM 1466 C CA . SER A 1 192 ? -17.826 -21.508 12.454 1.00 50.34 192 SER A CA 1
ATOM 1467 C C . SER A 1 192 ? -18.268 -22.863 12.985 1.00 50.34 192 SER A C 1
ATOM 1469 O O . SER A 1 192 ? -19.397 -23.267 12.721 1.00 50.34 192 SER A O 1
ATOM 1471 N N . THR A 1 193 ? -17.388 -23.588 13.674 1.00 42.19 193 THR A N 1
ATOM 1472 C CA . THR A 1 193 ? -17.818 -24.714 14.506 1.00 42.19 193 THR A CA 1
ATOM 1473 C C . THR A 1 193 ? -18.868 -24.154 15.466 1.00 42.19 193 THR A C 1
ATOM 1475 O O . THR A 1 193 ? -18.535 -23.229 16.216 1.00 42.19 193 THR A O 1
ATOM 1478 N N . PRO A 1 194 ? -20.134 -24.606 15.417 1.00 43.12 194 PRO A N 1
ATOM 1479 C CA . PRO A 1 194 ? -21.119 -24.194 16.400 1.00 43.12 194 PRO A CA 1
ATOM 1480 C C . PRO A 1 194 ? -20.559 -24.574 17.765 1.00 43.12 194 PRO A C 1
ATOM 1482 O O . PRO A 1 194 ? -20.192 -25.731 17.975 1.00 43.12 194 PRO A O 1
ATOM 1485 N N . ALA A 1 195 ? -20.416 -23.595 18.659 1.00 48.38 195 ALA A N 1
ATOM 1486 C CA . ALA A 1 195 ? -20.078 -23.879 20.042 1.00 48.38 195 ALA A CA 1
ATOM 1487 C C . ALA A 1 195 ? -21.130 -24.863 20.550 1.00 48.38 195 ALA A C 1
ATOM 1489 O O . ALA A 1 195 ? -22.323 -24.558 20.544 1.00 48.38 195 ALA A O 1
ATOM 1490 N N . GLN A 1 196 ? -20.677 -26.068 20.880 1.00 45.69 196 GLN A N 1
ATOM 1491 C CA . GLN A 1 196 ? -21.501 -27.132 21.412 1.00 45.69 196 GLN A CA 1
ATOM 1492 C C . GLN A 1 196 ? -22.195 -26.565 22.643 1.00 45.69 196 GLN A C 1
ATOM 1494 O O . GLN A 1 196 ? -21.553 -26.232 23.635 1.00 45.69 196 GLN A O 1
ATOM 1499 N N . GLN A 1 197 ? -23.498 -26.345 22.504 1.00 47.62 197 GLN A N 1
ATOM 1500 C CA . GLN A 1 197 ? -24.383 -25.907 23.561 1.00 47.62 197 GLN A CA 1
ATOM 1501 C C . GLN A 1 197 ? -24.351 -27.030 24.597 1.00 47.62 197 GLN A C 1
ATOM 1503 O O . GLN A 1 197 ? -25.018 -28.050 24.439 1.00 47.62 197 GLN A O 1
ATOM 1508 N N . THR A 1 198 ? -23.464 -26.914 25.584 1.00 51.97 198 THR A N 1
ATOM 1509 C CA . THR A 1 198 ? -23.394 -27.836 26.711 1.00 51.97 198 THR A CA 1
ATOM 1510 C C . THR A 1 198 ? -24.754 -27.772 27.381 1.00 51.97 198 THR A C 1
ATOM 1512 O O . THR A 1 198 ? -25.152 -26.735 27.909 1.00 51.97 198 THR A O 1
ATOM 1515 N N . ALA A 1 199 ? -25.504 -28.861 27.233 1.00 53.50 199 ALA A N 1
ATOM 1516 C CA . ALA A 1 199 ? -26.844 -29.025 27.753 1.00 53.50 199 ALA A CA 1
ATOM 1517 C C . ALA A 1 199 ? -26.890 -28.614 29.230 1.00 53.50 199 ALA A C 1
ATOM 1519 O O . ALA A 1 199 ? -26.069 -29.067 30.029 1.00 53.50 199 ALA A O 1
ATOM 1520 N N . SER A 1 200 ? -27.851 -27.760 29.583 1.00 58.28 200 SER A N 1
ATOM 1521 C CA . SER A 1 200 ? -28.196 -27.493 30.977 1.00 58.28 200 SER A CA 1
ATOM 1522 C C . SER A 1 200 ? -28.455 -28.825 31.693 1.00 58.28 200 SER A C 1
ATOM 1524 O O . SER A 1 200 ? -29.213 -29.645 31.161 1.00 58.28 200 SER A O 1
ATOM 1526 N N . PRO A 1 201 ? -27.854 -29.070 32.871 1.00 61.75 201 PRO A N 1
ATOM 1527 C CA . PRO A 1 201 ? -28.191 -30.230 33.681 1.00 61.75 201 PRO A CA 1
ATOM 1528 C C . PRO A 1 201 ? -29.693 -30.214 33.980 1.00 61.75 201 PRO A C 1
ATOM 1530 O O . PRO A 1 201 ? -30.202 -29.250 34.548 1.00 61.75 201 PRO A O 1
ATOM 1533 N N . LYS A 1 202 ? -30.412 -31.263 33.566 1.00 59.25 202 LYS A N 1
ATOM 1534 C CA . LYS A 1 202 ? -31.760 -31.523 34.076 1.00 59.25 202 LYS A CA 1
ATOM 1535 C C . LYS A 1 202 ? -31.629 -31.773 35.574 1.00 59.25 202 LYS A C 1
ATOM 1537 O O . LYS A 1 202 ? -31.039 -32.770 35.978 1.00 59.25 202 LYS A O 1
ATOM 1542 N N . GLU A 1 203 ? -32.169 -30.860 36.363 1.00 68.44 203 GLU A N 1
ATOM 1543 C CA . GLU A 1 203 ? -32.397 -31.045 37.791 1.00 68.44 203 GLU A CA 1
ATOM 1544 C C . GLU A 1 203 ? -33.367 -32.230 37.975 1.00 68.44 203 GLU A C 1
ATOM 1546 O O . GLU A 1 203 ? -34.454 -32.215 37.383 1.00 68.44 203 GLU A O 1
ATOM 1551 N N . PRO A 1 204 ? -33.001 -33.298 38.707 1.00 63.66 204 PRO A N 1
ATOM 1552 C CA . PRO A 1 204 ? -33.960 -34.331 39.055 1.00 63.66 204 PRO A CA 1
ATOM 1553 C C . PRO A 1 204 ? -34.921 -33.774 40.108 1.00 63.66 204 PRO A C 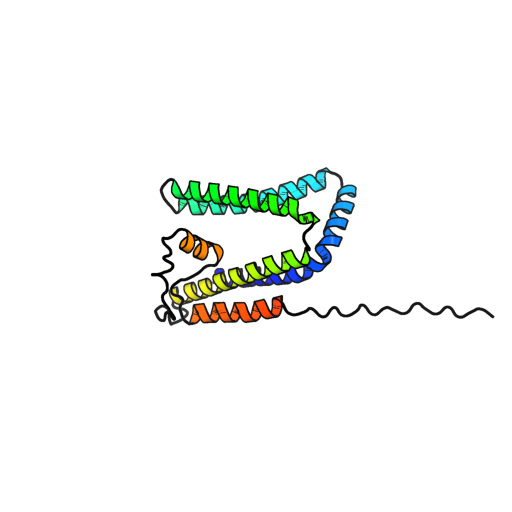1
ATOM 1555 O O . PRO A 1 204 ? -34.517 -33.353 41.189 1.00 63.66 204 PRO A O 1
ATOM 1558 N N . VAL A 1 205 ? -36.201 -33.771 39.742 1.00 66.00 205 VAL A N 1
ATOM 1559 C CA . VAL A 1 205 ? -37.345 -33.433 40.590 1.00 66.00 205 VAL A CA 1
ATOM 1560 C C . VAL A 1 205 ? -37.280 -34.245 41.885 1.00 66.00 205 VAL A C 1
ATOM 1562 O O . VAL A 1 205 ? -37.253 -35.475 41.851 1.00 66.00 205 VAL A O 1
ATOM 1565 N N . SER A 1 206 ? -37.255 -33.540 43.014 1.00 61.56 206 SER A N 1
ATOM 1566 C CA . SER A 1 206 ? -37.439 -34.089 44.356 1.00 61.56 206 SER A CA 1
ATOM 1567 C C . SER A 1 206 ? -38.848 -34.673 44.503 1.00 61.56 206 SER A C 1
ATOM 1569 O O . SER A 1 206 ? -39.823 -33.953 44.268 1.00 61.56 206 SER A O 1
ATOM 1571 N N . VAL A 1 207 ? -38.938 -35.945 44.902 1.00 64.94 207 VAL A N 1
ATOM 1572 C CA . VAL A 1 207 ? -40.161 -36.614 45.384 1.00 64.94 207 VAL A CA 1
ATOM 1573 C C . VAL A 1 207 ? -40.053 -36.789 46.889 1.00 64.94 207 VAL A C 1
ATOM 1575 O O . VAL A 1 207 ? -38.949 -37.178 47.335 1.00 64.94 207 VAL A O 1
#